Protein AF-A0A8J3I5Q9-F1 (afdb_monomer_lite)

Radius of gyration: 26.65 Å; chains: 1; bounding box: 90×39×81 Å

Sequence (331 aa):
MRFDAMKTLTIGLASPDMIRQWSHGEVQKPETINYQTQQPEEDGLFCQRIFGPTRDWSCACGKYQRIRTPGVICKHCGVALAPASVRRSRMGHIELAVPIAHPWYVRNHTIERLLGLTSRQLRALLDYQCYLVLSINEEKCGKSTLPEKASEQERTLHRLLLTLKPGDLLEAEHYHAHASRFPDHVYMKTGAEAVCNLLQSLDLDALAGQLREALQSSETQDPKVLKRLHVVEAFRASGQNPAWMILSALPVLPPELRPVLLLDGGRIASSDLNDLYCRVLHRNTRLHHFLQHHAQKPCSIMSAAYSKKPAPPFSIMRMHTNSSLLHTTTR

Foldseek 3Di:
DDPVPDPDDDDDFQFQVNLVVLWQEAQQALFAADLVVRHGDDSHLQHCLTQHDQAAQAAPVRPTDPDPDFPDADPPRRGGHHHNVSLQRRKHKHQFPDKAFAVVCLVVCLLCLQLVHDNVQLVCQQVQFKKFFADFDVVLLVVPDDDPPDDPVVVVLNVVLVVDDHGDIDGPVSVLVCCVPPPPGTQIAGHVVRSLSVLVPDDLVVLLVVLVVVCVPDPDRDVSSVVSNVSSVVCVVVVDRPSSSIHSMGMRGRAVVWDWDQDPPSDIDTRVSSVVVSVSSVVRSVVVVVVVVCVVPVDVRPCRHDPPPPDDPDPPPPPPDPDDDDDDDDD

Organism: NCBI:txid2778364

InterPro domains:
  IPR007080 RNA polymerase Rpb1, domain 1 [PF04997] (6-297)
  IPR044893 RNA polymerase Rpb1, clamp domain superfamily [G3DSA:4.10.860.120] (1-134)
  IPR045867 DNA-directed RNA polymerase, subunit beta-prime [PTHR19376] (12-298)

Structure (mmCIF, N/CA/C/O backbone):
data_AF-A0A8J3I5Q9-F1
#
_entry.id   AF-A0A8J3I5Q9-F1
#
loop_
_atom_site.group_PDB
_atom_site.id
_atom_site.type_symbol
_atom_site.label_atom_id
_atom_site.label_alt_id
_atom_site.label_comp_id
_atom_site.label_asym_id
_atom_site.label_entity_id
_atom_site.label_seq_id
_atom_site.pdbx_PDB_ins_code
_atom_site.Cartn_x
_atom_site.Cartn_y
_atom_site.Cartn_z
_atom_site.occupancy
_atom_site.B_iso_or_equiv
_atom_site.auth_seq_id
_atom_site.auth_comp_id
_atom_site.auth_asym_id
_atom_site.auth_atom_id
_atom_site.pdbx_PDB_model_num
ATOM 1 N N . MET A 1 1 ? -4.651 8.904 -29.096 1.00 48.28 1 MET A N 1
ATOM 2 C CA . MET A 1 1 ? -6.047 8.687 -28.659 1.00 48.28 1 MET A CA 1
ATOM 3 C C . MET A 1 1 ? -6.790 9.999 -28.856 1.00 48.28 1 MET A C 1
ATOM 5 O O . MET A 1 1 ? -6.300 11.009 -28.371 1.00 48.28 1 MET A O 1
ATOM 9 N N . ARG A 1 2 ? -7.879 10.015 -29.637 1.00 44.59 2 ARG A N 1
ATOM 10 C CA . ARG A 1 2 ? -8.755 11.193 -29.786 1.00 44.59 2 ARG A CA 1
ATOM 11 C C . ARG A 1 2 ? -9.599 11.318 -28.514 1.00 44.59 2 ARG A C 1
ATOM 13 O O . ARG A 1 2 ? -10.262 10.351 -28.152 1.00 44.59 2 ARG A O 1
ATOM 20 N N . PHE A 1 3 ? -9.540 12.463 -27.836 1.00 58.56 3 PHE A N 1
ATOM 21 C CA . PHE A 1 3 ? -10.258 12.712 -26.577 1.00 58.56 3 PHE A CA 1
ATOM 22 C C . PHE A 1 3 ? -11.785 12.829 -26.759 1.00 58.56 3 PHE A C 1
ATOM 24 O O . PHE A 1 3 ? -12.522 12.647 -25.797 1.00 58.56 3 PHE A O 1
ATOM 31 N N . ASP A 1 4 ? -12.259 13.009 -27.995 1.00 65.62 4 ASP A N 1
ATOM 32 C CA . ASP A 1 4 ? -13.669 13.277 -28.325 1.00 65.62 4 ASP A CA 1
ATOM 33 C C . ASP A 1 4 ? -14.636 12.090 -28.130 1.00 65.62 4 ASP A C 1
ATOM 35 O O . ASP A 1 4 ? -15.835 12.228 -28.357 1.00 65.62 4 ASP A O 1
ATOM 39 N N . ALA A 1 5 ? -14.151 10.911 -27.720 1.00 78.94 5 ALA A N 1
ATOM 40 C CA . ALA A 1 5 ? -14.971 9.699 -27.579 1.00 78.94 5 ALA A CA 1
ATOM 41 C C . ALA A 1 5 ? -15.318 9.315 -26.125 1.00 78.94 5 ALA A C 1
ATOM 43 O O . ALA A 1 5 ? -16.102 8.387 -25.913 1.00 78.94 5 ALA A O 1
ATOM 44 N N . MET A 1 6 ? -14.740 9.972 -25.113 1.00 78.75 6 MET A N 1
ATOM 45 C CA . MET A 1 6 ? -14.982 9.608 -23.710 1.00 78.75 6 MET A CA 1
ATOM 46 C C . MET A 1 6 ? -16.211 10.337 -23.154 1.00 78.75 6 MET A C 1
ATOM 48 O O . MET A 1 6 ? -16.201 11.556 -23.027 1.00 78.75 6 MET A O 1
ATOM 52 N N . LYS A 1 7 ? -17.265 9.587 -22.797 1.00 85.62 7 LYS A N 1
ATOM 53 C CA . LYS A 1 7 ? -18.519 10.145 -22.249 1.00 85.62 7 LYS A CA 1
ATOM 54 C C . LYS A 1 7 ? -18.446 10.469 -20.755 1.00 85.62 7 LYS A C 1
ATOM 56 O O . LYS A 1 7 ? -19.056 11.436 -20.317 1.00 85.62 7 LYS A O 1
ATOM 61 N N . THR A 1 8 ? -17.725 9.670 -19.972 1.00 90.38 8 THR A N 1
ATOM 62 C CA . THR A 1 8 ? -17.573 9.856 -18.522 1.00 90.38 8 THR A CA 1
ATOM 63 C C . THR A 1 8 ? -16.189 9.398 -18.068 1.00 90.38 8 THR A C 1
ATOM 65 O O . THR A 1 8 ? -15.619 8.459 -18.623 1.00 90.38 8 THR A O 1
ATOM 68 N N . LEU A 1 9 ? -15.644 10.072 -17.052 1.00 90.56 9 LEU A N 1
ATOM 69 C CA . LEU A 1 9 ? -14.416 9.688 -16.359 1.00 90.56 9 LEU A CA 1
ATOM 70 C C . LEU A 1 9 ? -14.771 9.373 -14.905 1.00 90.56 9 LEU A C 1
ATOM 72 O O . LEU A 1 9 ? -15.281 10.235 -14.193 1.00 90.56 9 LEU A O 1
ATOM 76 N N . THR A 1 10 ? -14.502 8.146 -14.469 1.00 90.69 10 THR A N 1
ATOM 77 C CA . THR A 1 10 ? -14.760 7.692 -13.098 1.00 90.69 10 THR A CA 1
ATOM 78 C C . THR A 1 10 ? -13.453 7.525 -12.339 1.00 90.69 10 THR A C 1
ATOM 80 O O . THR A 1 10 ? -12.489 6.982 -12.877 1.00 90.69 10 THR A O 1
ATOM 83 N N . ILE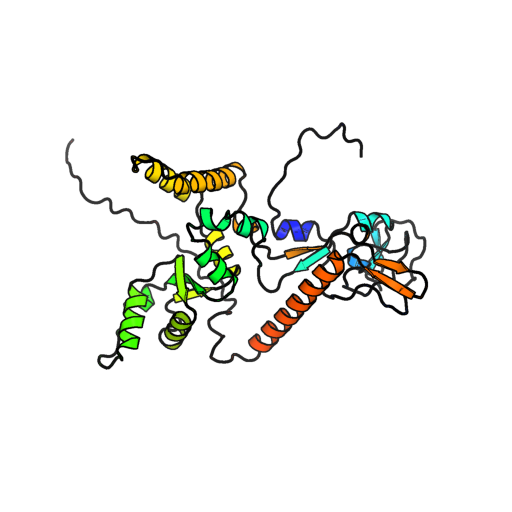 A 1 11 ? -13.432 7.947 -11.077 1.00 92.12 11 ILE A N 1
ATOM 84 C CA . ILE A 1 11 ? -12.290 7.790 -10.172 1.00 92.12 11 ILE A CA 1
ATOM 85 C C . ILE A 1 11 ? -12.741 6.924 -9.000 1.00 92.12 11 ILE A C 1
ATOM 87 O O . ILE A 1 11 ? -13.862 7.062 -8.514 1.00 92.12 11 ILE A O 1
ATOM 91 N N . GLY A 1 12 ? -11.870 6.027 -8.550 1.00 91.88 12 GLY A N 1
ATOM 92 C CA . GLY A 1 12 ? -12.167 5.116 -7.458 1.00 91.88 12 GLY A CA 1
ATOM 93 C C . GLY A 1 12 ? -10.926 4.669 -6.702 1.00 91.88 12 GLY A C 1
ATOM 94 O O . GLY A 1 12 ? -9.799 4.913 -7.135 1.00 91.88 12 GLY A O 1
ATOM 95 N N . LEU A 1 13 ? -11.151 4.013 -5.566 1.00 93.69 13 LEU A N 1
ATOM 96 C CA . LEU A 1 13 ? -10.109 3.327 -4.815 1.00 93.69 13 LEU A CA 1
ATOM 97 C C . LEU A 1 13 ? -9.563 2.141 -5.616 1.00 93.69 13 LEU A C 1
ATOM 99 O O . LEU A 1 13 ? -10.325 1.345 -6.163 1.00 93.69 13 LEU A O 1
ATOM 103 N N . ALA A 1 14 ? -8.240 2.008 -5.646 1.00 94.38 14 ALA A N 1
ATOM 104 C CA . ALA A 1 14 ? -7.581 0.852 -6.234 1.00 94.38 14 ALA A CA 1
ATOM 105 C C . ALA A 1 14 ? -7.483 -0.266 -5.191 1.00 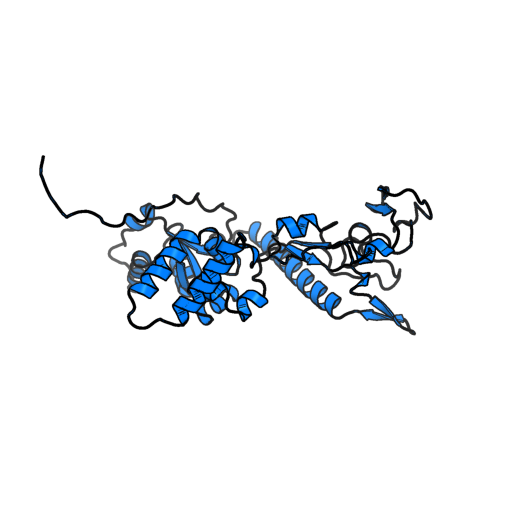94.38 14 ALA A C 1
ATOM 107 O O . ALA A 1 14 ? -6.898 -0.074 -4.124 1.00 94.38 14 ALA A O 1
ATOM 108 N N . SER A 1 15 ? -8.040 -1.437 -5.499 1.00 94.50 15 SER A N 1
ATOM 109 C CA . SER A 1 15 ? -7.837 -2.622 -4.667 1.00 94.50 15 SER A CA 1
ATOM 110 C C . SER A 1 15 ? -6.401 -3.152 -4.820 1.00 94.50 15 SER A C 1
ATOM 112 O O . SER A 1 15 ? -5.775 -2.945 -5.866 1.00 94.50 15 SER A O 1
ATOM 114 N N . PRO A 1 16 ? -5.865 -3.883 -3.824 1.00 94.31 16 PRO A N 1
ATOM 115 C CA . PRO A 1 16 ? -4.558 -4.529 -3.954 1.00 94.31 16 PRO A CA 1
ATOM 116 C C . PRO A 1 16 ? -4.464 -5.442 -5.186 1.00 94.31 16 PRO A C 1
ATOM 118 O O . PRO A 1 16 ? -3.450 -5.450 -5.879 1.00 94.31 16 PRO A O 1
ATOM 121 N N . ASP A 1 17 ? -5.544 -6.153 -5.511 1.00 94.12 17 ASP A N 1
ATOM 122 C CA . ASP A 1 17 ? -5.593 -7.050 -6.670 1.00 94.12 17 ASP A CA 1
ATOM 123 C C . ASP A 1 17 ? -5.579 -6.284 -7.995 1.00 94.12 17 ASP A C 1
ATOM 125 O O . ASP A 1 17 ? -4.913 -6.692 -8.944 1.00 94.12 17 ASP A O 1
ATOM 129 N N . MET A 1 18 ? -6.238 -5.123 -8.042 1.00 94.81 18 MET A N 1
ATOM 130 C CA . MET A 1 18 ? -6.210 -4.234 -9.201 1.00 94.81 18 MET A CA 1
ATOM 131 C C . MET A 1 18 ? -4.802 -3.673 -9.442 1.00 94.81 18 MET A C 1
ATOM 133 O O . MET A 1 18 ? -4.339 -3.627 -10.580 1.00 94.81 18 MET A O 1
ATOM 137 N N . ILE A 1 19 ? -4.075 -3.326 -8.374 1.00 96.06 19 ILE A N 1
ATOM 138 C CA . ILE A 1 19 ? -2.675 -2.882 -8.464 1.00 96.06 19 ILE A CA 1
ATOM 139 C C . ILE A 1 19 ? -1.788 -3.997 -9.037 1.00 96.06 19 ILE A C 1
ATOM 141 O O . ILE A 1 19 ? -0.953 -3.735 -9.906 1.00 96.06 19 ILE A O 1
ATOM 145 N N . ARG A 1 20 ? -1.992 -5.246 -8.599 1.00 95.12 20 ARG A N 1
ATOM 146 C CA . ARG A 1 20 ? -1.276 -6.411 -9.144 1.00 95.12 20 ARG A CA 1
ATOM 147 C C . ARG A 1 20 ? -1.624 -6.658 -10.611 1.00 95.12 20 ARG A C 1
ATOM 149 O O . ARG A 1 20 ? -0.728 -6.963 -11.388 1.00 95.12 20 ARG A O 1
ATOM 156 N N . GLN A 1 21 ? -2.880 -6.453 -11.010 1.00 96.19 21 GLN A N 1
ATOM 157 C CA . GLN A 1 21 ? -3.325 -6.599 -12.400 1.00 96.19 21 GLN A CA 1
ATOM 158 C C . GLN A 1 21 ? -2.687 -5.570 -13.347 1.00 96.19 21 GLN A C 1
ATOM 160 O O . GLN A 1 21 ? -2.384 -5.892 -14.494 1.00 96.19 21 GLN A O 1
ATOM 165 N N . TRP A 1 22 ? -2.470 -4.334 -12.892 1.00 94.62 22 TRP A N 1
ATOM 166 C CA . TRP A 1 22 ? -1.765 -3.313 -13.682 1.00 94.62 22 TRP A CA 1
ATOM 167 C C . TRP A 1 22 ? -0.265 -3.580 -13.796 1.00 94.62 22 TRP A C 1
ATOM 169 O O . TRP A 1 22 ? 0.410 -3.083 -14.708 1.00 94.62 22 TRP A O 1
ATOM 179 N N . SER A 1 23 ? 0.271 -4.330 -12.840 1.00 95.56 23 SER A N 1
ATOM 180 C CA . SER A 1 23 ? 1.693 -4.555 -12.744 1.00 95.56 23 SER A CA 1
ATOM 181 C C . SER A 1 23 ? 2.192 -5.592 -13.741 1.00 95.56 23 SER A C 1
ATOM 183 O O . SER A 1 23 ? 1.591 -6.637 -13.955 1.00 95.56 23 SER A O 1
ATOM 185 N N . HIS A 1 24 ? 3.359 -5.311 -14.313 1.00 94.38 24 HIS A N 1
ATOM 186 C CA . HIS A 1 24 ? 4.081 -6.240 -15.182 1.00 94.38 24 HIS A CA 1
ATOM 187 C C . HIS A 1 24 ? 5.167 -7.030 -14.431 1.00 94.38 24 HIS A C 1
ATOM 189 O O . HIS A 1 24 ? 5.895 -7.815 -15.038 1.00 94.38 24 HIS A O 1
ATOM 195 N N . GLY A 1 25 ? 5.301 -6.815 -13.119 1.00 95.31 25 GLY A N 1
ATOM 196 C CA . GLY A 1 25 ? 6.272 -7.496 -12.272 1.00 95.31 25 GLY A CA 1
ATOM 197 C C . GLY A 1 25 ? 6.538 -6.763 -10.958 1.00 95.31 25 GLY A C 1
ATOM 198 O O . GLY A 1 25 ? 6.305 -5.557 -10.830 1.00 95.31 25 GLY A O 1
ATOM 199 N N . GLU A 1 26 ? 7.023 -7.521 -9.982 1.00 95.88 26 GLU A N 1
ATOM 200 C CA . GLU A 1 26 ? 7.416 -7.016 -8.670 1.00 95.88 26 GLU A CA 1
ATOM 201 C C . GLU A 1 26 ? 8.832 -6.426 -8.718 1.00 95.88 26 GLU A C 1
ATOM 203 O O . GLU A 1 26 ? 9.751 -7.044 -9.259 1.00 95.88 26 GLU A O 1
ATOM 208 N N . VAL A 1 27 ? 9.009 -5.240 -8.135 1.00 96.81 27 VAL A N 1
ATOM 209 C CA . VAL A 1 27 ? 10.324 -4.635 -7.904 1.00 96.81 27 VAL A CA 1
ATOM 210 C C . VAL A 1 27 ? 10.802 -5.045 -6.517 1.00 96.81 27 VAL A C 1
ATOM 212 O O . VAL A 1 27 ? 10.218 -4.631 -5.518 1.00 96.81 27 VAL A O 1
ATOM 215 N N . GLN A 1 28 ? 11.866 -5.841 -6.460 1.00 94.25 28 GLN A N 1
ATOM 216 C CA . GLN A 1 28 ? 12.410 -6.356 -5.199 1.00 94.25 28 GLN A CA 1
ATOM 217 C C . GLN A 1 28 ? 13.657 -5.593 -4.760 1.00 94.25 28 GLN A C 1
ATOM 219 O O . GLN A 1 28 ? 13.883 -5.392 -3.564 1.00 94.25 28 GLN A O 1
ATOM 224 N N . LYS A 1 29 ? 14.471 -5.155 -5.724 1.00 94.94 29 LYS A N 1
ATOM 225 C CA . LYS A 1 29 ? 15.753 -4.528 -5.441 1.00 94.94 29 LYS A CA 1
ATOM 226 C C . LYS A 1 29 ? 15.674 -2.999 -5.492 1.00 94.94 29 LYS A C 1
ATOM 228 O O . LYS A 1 29 ? 15.008 -2.446 -6.369 1.00 94.94 29 LYS A O 1
ATOM 233 N N . PRO A 1 30 ? 16.366 -2.297 -4.580 1.00 94.31 30 PRO A N 1
ATOM 234 C CA . PRO A 1 30 ? 16.412 -0.837 -4.545 1.00 94.31 30 PRO A CA 1
ATOM 235 C C . PRO A 1 30 ? 17.344 -0.244 -5.611 1.00 94.31 30 PRO A C 1
ATOM 237 O O . PRO A 1 30 ? 17.287 0.959 -5.858 1.00 94.31 30 PRO A O 1
ATOM 240 N N . GLU A 1 31 ? 18.215 -1.045 -6.232 1.00 91.81 31 GLU A N 1
ATOM 241 C CA . GLU A 1 31 ? 19.188 -0.531 -7.193 1.00 91.81 31 GLU A CA 1
ATOM 242 C C . GLU A 1 31 ? 18.518 0.027 -8.463 1.00 91.81 31 GLU A C 1
ATOM 244 O O . GLU A 1 31 ? 17.451 -0.420 -8.903 1.00 91.81 31 GLU A O 1
ATOM 249 N N . THR A 1 32 ? 19.150 1.040 -9.062 1.00 91.12 32 THR A N 1
ATOM 250 C CA . THR A 1 32 ? 18.634 1.742 -10.243 1.00 91.12 32 THR A CA 1
ATOM 251 C C . THR A 1 32 ? 19.352 1.309 -11.522 1.00 91.12 32 THR A C 1
ATOM 253 O O . THR A 1 32 ? 18.821 0.514 -12.299 1.00 91.12 32 THR A O 1
ATOM 256 N N . ILE A 1 33 ? 20.549 1.843 -11.750 1.00 91.06 33 ILE A N 1
ATOM 257 C CA . ILE A 1 33 ? 21.424 1.547 -12.882 1.00 91.06 33 ILE A CA 1
ATOM 258 C C . ILE A 1 33 ? 22.835 1.290 -12.368 1.00 91.06 33 ILE A C 1
ATOM 260 O O . ILE A 1 33 ? 23.280 1.910 -11.401 1.00 91.06 33 ILE A O 1
ATOM 264 N N . ASN A 1 34 ? 23.550 0.399 -13.039 1.00 89.12 34 ASN A N 1
ATOM 265 C CA . ASN A 1 34 ? 24.954 0.171 -12.758 1.00 89.12 34 ASN A CA 1
ATOM 266 C C . ASN A 1 34 ? 25.789 1.365 -13.245 1.00 89.12 34 ASN A C 1
ATOM 268 O O . ASN A 1 34 ? 25.641 1.808 -14.387 1.00 89.12 34 ASN A O 1
ATOM 272 N N . TYR A 1 35 ? 26.693 1.867 -12.407 1.00 84.06 35 TYR A N 1
ATOM 273 C CA . TYR A 1 35 ? 27.518 3.032 -12.738 1.00 84.06 35 TYR A CA 1
ATOM 274 C C . TYR A 1 35 ? 28.563 2.749 -13.831 1.00 84.06 35 TYR A C 1
ATOM 276 O O . TYR A 1 35 ? 28.941 3.668 -14.553 1.00 84.06 35 TYR A O 1
ATOM 284 N N . GLN A 1 36 ? 29.021 1.499 -13.981 1.00 86.88 36 GLN A N 1
ATOM 285 C CA . GLN A 1 36 ? 30.031 1.125 -14.978 1.00 86.88 36 GLN A CA 1
ATOM 286 C C . GLN A 1 36 ? 29.396 0.805 -16.328 1.00 86.88 36 GLN A C 1
ATOM 288 O O . GLN A 1 36 ? 29.778 1.364 -17.353 1.00 86.88 36 GLN A O 1
ATOM 293 N N . THR A 1 37 ? 28.422 -0.107 -16.335 1.00 87.12 37 THR A N 1
ATOM 294 C CA . THR A 1 37 ? 27.821 -0.604 -17.582 1.00 87.12 37 THR A CA 1
ATOM 295 C C . THR A 1 37 ? 26.718 0.309 -18.105 1.00 87.12 37 THR A C 1
ATOM 297 O O . THR A 1 37 ? 26.292 0.146 -19.248 1.00 87.12 37 THR A O 1
ATOM 300 N N . GLN A 1 38 ? 26.232 1.248 -17.281 1.00 87.00 38 GLN A N 1
ATOM 301 C CA . GLN A 1 38 ? 25.062 2.092 -17.555 1.00 87.00 38 GLN A CA 1
ATOM 302 C C . GLN A 1 38 ? 23.795 1.274 -17.859 1.00 87.00 38 GLN A C 1
ATOM 304 O O . GLN A 1 38 ? 22.808 1.795 -18.385 1.00 87.00 38 GLN A O 1
ATOM 309 N N . GLN A 1 39 ? 23.811 -0.024 -17.544 1.00 89.00 39 GLN A N 1
ATOM 310 C CA . GLN A 1 39 ? 22.675 -0.906 -17.732 1.00 89.00 39 GLN A CA 1
ATOM 311 C C . GLN A 1 39 ? 21.811 -0.915 -16.467 1.00 89.00 39 GLN A C 1
ATOM 313 O O . GLN A 1 39 ? 22.340 -0.870 -15.354 1.00 89.00 39 GLN A O 1
ATOM 318 N N . PRO A 1 40 ? 20.476 -0.966 -16.615 1.00 93.44 40 PRO A N 1
ATOM 319 C CA . PRO A 1 40 ? 19.581 -1.203 -15.494 1.00 93.44 40 PRO A CA 1
ATOM 320 C C . PRO A 1 40 ? 19.865 -2.542 -14.822 1.00 93.44 40 PRO A C 1
ATOM 322 O O . PRO A 1 40 ? 20.030 -3.548 -15.512 1.00 93.44 40 PRO A O 1
ATOM 325 N N . GLU A 1 41 ? 19.840 -2.543 -13.495 1.00 92.44 41 GLU A N 1
ATOM 326 C CA . GLU A 1 41 ? 19.962 -3.764 -12.701 1.00 92.44 41 GLU A CA 1
ATOM 327 C C . GLU A 1 41 ? 18.708 -4.649 -12.829 1.00 92.44 41 GLU A C 1
ATOM 329 O O . GLU A 1 41 ? 17.585 -4.182 -13.079 1.00 92.44 41 GLU A O 1
ATOM 334 N N . GLU A 1 42 ? 18.898 -5.958 -12.666 1.00 90.62 42 GLU A N 1
ATOM 335 C CA . GLU A 1 42 ? 17.807 -6.935 -12.676 1.00 90.62 42 GLU A CA 1
ATOM 336 C C . GLU A 1 42 ? 16.962 -6.819 -11.403 1.00 90.62 42 GLU A C 1
ATOM 338 O O . GLU A 1 42 ? 17.500 -6.707 -10.302 1.00 90.62 42 GLU A O 1
ATOM 343 N N . ASP A 1 43 ? 15.636 -6.846 -11.560 1.00 92.75 43 ASP A N 1
ATOM 344 C CA . ASP A 1 43 ? 14.627 -6.668 -10.499 1.00 92.75 43 ASP A CA 1
ATOM 345 C C . ASP A 1 43 ? 14.705 -5.346 -9.718 1.00 92.75 43 ASP A C 1
ATOM 347 O O . ASP A 1 43 ? 14.015 -5.167 -8.711 1.00 92.75 43 ASP A O 1
ATOM 351 N N . GLY A 1 44 ? 15.508 -4.407 -10.222 1.00 94.56 44 GLY A N 1
ATOM 352 C CA . GLY A 1 44 ? 15.619 -3.044 -9.725 1.00 94.56 44 GLY A CA 1
ATOM 353 C C . GLY A 1 44 ? 14.540 -2.102 -10.259 1.00 94.56 44 GLY A C 1
ATOM 354 O O . GLY A 1 44 ? 13.684 -2.453 -11.081 1.00 94.56 44 GLY A O 1
ATOM 355 N N . LEU A 1 45 ? 14.629 -0.835 -9.854 1.00 94.69 45 LEU A N 1
ATOM 356 C CA . LEU A 1 45 ? 13.657 0.203 -10.211 1.00 94.69 45 LEU A CA 1
ATOM 357 C C . LEU A 1 45 ? 13.580 0.498 -11.712 1.00 94.69 45 LEU A C 1
ATOM 359 O O . LEU A 1 45 ? 12.594 1.071 -12.166 1.00 94.69 45 LEU A O 1
ATOM 363 N N . PHE A 1 46 ? 14.592 0.136 -12.498 1.00 95.31 46 PHE A N 1
ATOM 364 C CA . PHE A 1 46 ? 14.618 0.363 -13.948 1.00 95.31 46 PHE A CA 1
ATOM 365 C C . PHE A 1 46 ? 14.641 -0.936 -14.761 1.00 95.31 46 PHE A C 1
ATOM 367 O O . PHE A 1 46 ? 14.886 -0.888 -15.974 1.00 95.31 46 PHE A O 1
ATOM 374 N N . CYS A 1 47 ? 14.345 -2.070 -14.113 1.00 94.94 47 CYS A N 1
ATOM 375 C CA . CYS A 1 47 ? 14.440 -3.405 -14.689 1.00 94.94 47 CYS A CA 1
ATOM 376 C C . CYS A 1 47 ? 13.725 -3.513 -16.044 1.00 94.94 47 CYS A C 1
ATOM 378 O O . CYS A 1 47 ? 12.538 -3.201 -16.189 1.00 94.94 47 CYS A O 1
ATOM 380 N N . GLN A 1 48 ? 14.450 -4.004 -17.050 1.00 94.31 48 GLN A N 1
ATOM 381 C CA . GLN A 1 48 ? 13.921 -4.148 -18.407 1.00 94.31 48 GLN A CA 1
ATOM 382 C C . GLN A 1 48 ? 12.859 -5.250 -18.517 1.00 94.31 48 GLN A C 1
ATOM 384 O O . GLN A 1 48 ? 11.980 -5.175 -19.374 1.00 94.31 48 GLN A O 1
ATOM 389 N N . ARG A 1 49 ? 12.915 -6.261 -17.640 1.00 94.25 49 ARG A N 1
ATOM 390 C CA . ARG A 1 49 ? 11.949 -7.368 -17.589 1.00 94.25 49 ARG A CA 1
ATOM 391 C C . ARG A 1 49 ? 10.544 -6.868 -17.246 1.00 94.25 49 ARG A C 1
ATOM 393 O O . ARG A 1 49 ? 9.584 -7.267 -17.894 1.00 94.25 49 ARG A O 1
ATOM 400 N N . ILE A 1 50 ? 10.455 -5.950 -16.282 1.00 94.88 50 ILE A N 1
ATOM 401 C CA . ILE A 1 50 ? 9.199 -5.400 -15.755 1.00 94.88 50 ILE A CA 1
ATOM 402 C C . ILE A 1 50 ? 8.693 -4.270 -16.659 1.00 94.88 50 ILE A C 1
ATOM 404 O O . ILE A 1 50 ? 7.607 -4.338 -17.233 1.00 94.88 50 ILE A O 1
ATOM 408 N N . PHE A 1 51 ? 9.505 -3.226 -16.834 1.00 95.56 51 PHE A N 1
ATOM 409 C CA . PHE A 1 51 ? 9.066 -1.991 -17.490 1.00 95.56 51 PHE A CA 1
ATOM 410 C C . PHE A 1 51 ? 9.201 -2.025 -19.017 1.00 95.56 51 PHE A C 1
ATOM 412 O O . PHE A 1 51 ? 8.589 -1.212 -19.707 1.00 95.56 51 PHE A O 1
ATOM 419 N N . GLY A 1 52 ? 9.961 -2.975 -19.563 1.00 93.62 52 GLY A N 1
ATOM 420 C CA . GLY A 1 52 ? 10.263 -3.074 -20.989 1.00 93.62 52 GLY A CA 1
ATOM 421 C C . GLY A 1 52 ? 11.676 -2.595 -21.355 1.00 93.62 52 GLY A C 1
ATOM 422 O O . GLY A 1 52 ? 12.417 -2.083 -20.509 1.00 93.62 52 GLY A O 1
ATOM 423 N N . PRO A 1 53 ? 12.076 -2.775 -22.621 1.00 94.12 53 PRO A N 1
ATOM 424 C CA . PRO A 1 53 ? 13.457 -2.596 -23.061 1.00 94.12 53 PRO A CA 1
ATOM 425 C C . PRO A 1 53 ? 13.872 -1.124 -23.162 1.00 94.12 53 PRO A C 1
ATOM 427 O O . PRO A 1 53 ? 13.064 -0.273 -23.524 1.00 94.12 53 PRO A O 1
ATOM 430 N N . THR A 1 54 ? 15.142 -0.822 -22.868 1.00 92.44 54 THR A N 1
ATOM 431 C CA . THR A 1 54 ? 15.691 0.550 -22.946 1.00 92.44 54 THR A CA 1
ATOM 432 C C . THR A 1 54 ? 15.862 1.032 -24.386 1.00 92.44 54 THR A C 1
ATOM 434 O O . THR A 1 54 ? 15.666 2.209 -24.665 1.00 92.44 54 THR A O 1
ATOM 437 N N . ARG A 1 55 ? 16.230 0.135 -25.312 1.00 91.06 55 ARG A N 1
ATOM 438 C CA . ARG A 1 55 ? 16.305 0.439 -26.749 1.00 91.06 55 ARG A CA 1
ATOM 439 C C . ARG A 1 55 ? 15.235 -0.353 -27.487 1.00 91.06 55 ARG A C 1
ATOM 441 O O . ARG A 1 55 ? 14.972 -1.508 -27.140 1.00 91.06 55 ARG A O 1
ATOM 448 N N . ASP A 1 56 ? 14.669 0.248 -28.526 1.00 92.38 56 ASP A N 1
ATOM 449 C CA . ASP A 1 56 ? 13.602 -0.356 -29.319 1.00 92.38 56 ASP A CA 1
ATOM 450 C C . ASP A 1 56 ? 13.974 -1.754 -29.821 1.00 92.38 56 ASP A C 1
ATOM 452 O O . ASP A 1 56 ? 15.031 -1.952 -30.428 1.00 92.38 56 ASP A O 1
ATOM 456 N N . TRP A 1 57 ? 13.080 -2.722 -29.594 1.00 90.19 57 TRP A N 1
ATOM 457 C CA . TRP A 1 57 ? 13.203 -4.080 -30.135 1.00 90.19 57 TRP A CA 1
ATOM 458 C C . TRP A 1 57 ? 14.529 -4.776 -29.782 1.00 90.19 57 TRP A C 1
ATOM 460 O O . TRP A 1 57 ? 15.082 -5.540 -30.579 1.00 90.19 57 TRP A O 1
ATOM 470 N N . SER A 1 58 ? 15.057 -4.507 -28.586 1.00 90.62 58 SER A N 1
ATOM 471 C CA . SER A 1 58 ? 16.293 -5.110 -28.079 1.00 90.62 58 SER A CA 1
ATOM 472 C C . SER A 1 58 ? 16.095 -5.687 -26.678 1.00 90.62 58 SER A C 1
ATOM 474 O O . SER A 1 58 ? 15.353 -5.128 -25.879 1.00 90.62 58 SER A O 1
ATOM 476 N N . CYS A 1 59 ? 16.741 -6.811 -26.368 1.00 90.69 59 CYS A N 1
ATOM 477 C CA . CYS A 1 59 ? 16.793 -7.345 -24.998 1.00 90.69 59 CYS A CA 1
ATOM 478 C C . CYS A 1 59 ? 18.102 -6.935 -24.304 1.00 90.69 59 CYS A C 1
ATOM 480 O O . CYS A 1 59 ? 19.118 -6.731 -24.970 1.00 90.69 59 CYS A O 1
ATOM 482 N N . ALA A 1 60 ? 18.089 -6.914 -22.965 1.00 88.69 60 ALA A N 1
ATOM 483 C CA . ALA A 1 60 ? 19.242 -6.626 -22.107 1.00 88.69 60 ALA A CA 1
ATOM 484 C C . ALA A 1 60 ? 20.515 -7.418 -22.469 1.00 88.69 60 ALA A C 1
ATOM 486 O O . ALA A 1 60 ? 21.586 -6.831 -22.565 1.00 88.69 60 ALA A O 1
ATOM 487 N N . CYS A 1 61 ? 20.406 -8.728 -22.736 1.00 89.06 61 CYS A N 1
ATOM 488 C CA . CYS A 1 61 ? 21.567 -9.575 -23.053 1.00 89.06 61 CYS A CA 1
ATOM 489 C C . CYS A 1 61 ? 22.129 -9.383 -24.473 1.00 89.06 61 CYS A C 1
ATOM 491 O O . CYS A 1 61 ? 23.124 -10.003 -24.828 1.00 89.06 61 CYS A O 1
ATOM 493 N N . GLY A 1 62 ? 21.468 -8.599 -25.331 1.00 86.94 62 GLY A N 1
ATOM 494 C CA . GLY A 1 62 ? 21.913 -8.376 -26.707 1.00 86.94 62 GLY A CA 1
ATOM 495 C C . GLY A 1 62 ? 21.697 -9.546 -27.679 1.00 86.94 62 GLY A C 1
ATOM 496 O O . GLY A 1 62 ? 22.005 -9.376 -28.855 1.00 86.94 62 GLY A O 1
ATOM 497 N N . LYS A 1 63 ? 21.130 -10.690 -27.252 1.00 89.06 63 LYS A N 1
ATOM 498 C CA . LYS A 1 63 ? 20.831 -11.847 -28.131 1.00 89.06 63 LYS A CA 1
ATOM 499 C C . LYS A 1 63 ? 19.857 -11.512 -29.259 1.00 89.06 63 LYS A C 1
ATOM 501 O O . LYS A 1 63 ? 20.022 -11.963 -30.385 1.00 89.06 63 LYS A O 1
ATOM 506 N N . TYR A 1 64 ? 18.812 -10.758 -28.934 1.00 89.06 64 TYR A N 1
ATOM 507 C CA . TYR A 1 64 ? 17.824 -10.304 -29.904 1.00 89.06 64 TYR A CA 1
ATOM 508 C C . TYR A 1 64 ? 17.983 -8.802 -30.086 1.00 89.06 64 TYR A C 1
ATOM 510 O O . TYR A 1 64 ? 17.846 -8.041 -29.124 1.00 89.06 64 TYR A O 1
ATOM 518 N N . GLN A 1 65 ? 18.279 -8.391 -31.317 1.00 86.69 65 GLN A N 1
ATOM 519 C CA . GLN A 1 65 ? 18.434 -6.994 -31.700 1.00 86.69 65 GLN A CA 1
ATOM 520 C C . GLN A 1 65 ? 17.615 -6.732 -32.959 1.00 86.69 65 GLN A C 1
ATOM 522 O O . GLN A 1 65 ? 17.717 -7.476 -33.931 1.00 86.69 65 GLN A O 1
ATOM 527 N N . ARG A 1 66 ? 16.816 -5.659 -32.945 1.00 81.75 66 ARG A N 1
ATOM 528 C CA . ARG A 1 66 ? 16.065 -5.143 -34.104 1.00 81.75 66 ARG A CA 1
ATOM 529 C C . ARG A 1 66 ? 15.027 -6.111 -34.701 1.00 81.75 66 ARG A C 1
ATOM 531 O O . ARG A 1 66 ? 14.556 -5.879 -35.811 1.00 81.75 66 ARG A O 1
ATOM 538 N N . ILE A 1 67 ? 14.617 -7.150 -33.970 1.00 80.69 67 ILE A N 1
ATOM 539 C CA . ILE A 1 67 ? 13.517 -8.037 -34.379 1.00 80.69 67 ILE A CA 1
ATOM 540 C C . ILE A 1 67 ? 12.197 -7.361 -34.015 1.00 80.69 67 ILE A C 1
ATOM 542 O O . ILE A 1 67 ? 11.904 -7.181 -32.837 1.00 80.69 67 ILE A O 1
ATOM 546 N N . ARG A 1 68 ? 11.396 -7.001 -35.023 1.00 84.12 68 ARG A N 1
ATOM 547 C CA . ARG A 1 68 ? 10.150 -6.228 -34.857 1.00 84.12 68 ARG A CA 1
ATOM 548 C C . ARG A 1 68 ? 8.911 -7.074 -34.558 1.00 84.12 68 ARG A C 1
ATOM 550 O O . ARG A 1 68 ? 7.793 -6.590 -34.695 1.00 84.12 68 ARG A O 1
ATOM 557 N N . THR A 1 69 ? 9.095 -8.335 -34.181 1.00 82.75 69 THR A N 1
ATOM 558 C CA . THR A 1 69 ? 7.985 -9.235 -33.859 1.00 82.75 69 THR A CA 1
ATOM 559 C C . THR A 1 69 ? 7.527 -8.981 -32.419 1.00 82.75 69 THR A C 1
ATOM 561 O O . THR A 1 69 ? 8.283 -9.287 -31.490 1.00 82.75 69 THR A O 1
ATOM 564 N N . PRO A 1 70 ? 6.325 -8.414 -32.194 1.00 80.19 70 PRO A N 1
ATOM 565 C CA . PRO A 1 70 ? 5.808 -8.180 -30.848 1.00 80.19 70 PRO A CA 1
ATOM 566 C C . PRO A 1 70 ? 5.548 -9.504 -30.125 1.00 80.19 70 PRO A C 1
ATOM 568 O O . PRO A 1 70 ? 5.164 -10.495 -30.739 1.00 80.19 70 PRO A O 1
ATOM 571 N N . GLY A 1 71 ? 5.740 -9.517 -28.805 1.00 81.00 71 GLY A N 1
ATOM 572 C CA . GLY A 1 71 ? 5.370 -10.655 -27.951 1.00 81.00 71 GLY A CA 1
ATOM 573 C C . GLY A 1 71 ? 6.436 -11.745 -27.802 1.00 81.00 71 GLY A C 1
ATOM 574 O O . GLY A 1 71 ? 6.243 -12.678 -27.028 1.00 81.00 71 GLY A O 1
ATOM 575 N N . VAL A 1 72 ? 7.587 -11.622 -28.467 1.00 88.94 72 VAL A N 1
ATOM 576 C CA . VAL A 1 72 ? 8.716 -12.536 -28.247 1.00 88.94 72 VAL A CA 1
ATOM 577 C C . VAL A 1 72 ? 9.419 -12.174 -26.936 1.00 88.94 72 VAL A C 1
ATOM 579 O O . VAL A 1 72 ? 9.978 -11.085 -26.794 1.00 88.94 72 VAL A O 1
ATOM 582 N N . ILE A 1 73 ? 9.406 -13.099 -25.975 1.00 92.31 73 ILE A N 1
ATOM 583 C CA . ILE A 1 73 ? 10.117 -12.971 -24.697 1.00 92.31 73 ILE A CA 1
ATOM 584 C C . ILE A 1 73 ? 11.464 -13.685 -24.806 1.00 92.31 73 ILE A C 1
ATOM 586 O O . ILE A 1 73 ? 11.553 -14.833 -25.248 1.00 92.31 73 ILE A O 1
ATOM 590 N N . CYS A 1 74 ? 12.542 -13.013 -24.409 1.00 91.69 74 CYS A N 1
ATOM 591 C CA . CYS A 1 74 ? 13.859 -13.632 -24.431 1.00 91.69 74 CYS A CA 1
ATOM 592 C C . CYS A 1 74 ? 14.008 -14.692 -23.329 1.00 91.69 74 CYS A C 1
ATOM 594 O O . CYS A 1 74 ? 13.840 -14.387 -22.154 1.00 91.69 74 CYS A O 1
ATOM 596 N N . LYS A 1 75 ? 14.434 -15.910 -23.692 1.00 90.62 75 LYS A N 1
ATOM 597 C CA . LYS A 1 75 ? 14.656 -17.017 -22.740 1.00 90.62 75 LYS A CA 1
ATOM 598 C C . LYS A 1 75 ? 15.759 -16.761 -21.701 1.00 90.62 75 LYS A C 1
ATOM 600 O O . LYS A 1 75 ? 15.741 -17.399 -20.662 1.00 90.62 75 LYS A O 1
ATOM 605 N N . HIS A 1 76 ? 16.721 -15.879 -21.990 1.00 89.94 76 HIS A N 1
ATOM 606 C CA . HIS A 1 76 ? 17.869 -15.632 -21.105 1.00 89.94 76 HIS A CA 1
ATOM 607 C C . HIS A 1 76 ? 17.660 -14.426 -20.182 1.00 89.94 76 HIS A C 1
ATOM 609 O O . HIS A 1 76 ? 17.984 -14.500 -19.009 1.00 89.94 76 HIS A O 1
ATOM 615 N N . CYS A 1 77 ? 17.145 -13.309 -20.710 1.00 88.62 77 CYS A N 1
ATOM 616 C CA . CYS A 1 77 ? 16.962 -12.069 -19.939 1.00 88.62 77 CYS A CA 1
ATOM 617 C C . CYS A 1 77 ? 15.515 -11.873 -19.443 1.00 88.62 77 CYS A C 1
ATOM 619 O O . CYS A 1 77 ? 15.240 -10.951 -18.685 1.00 88.62 77 CYS A O 1
ATOM 621 N N . GLY A 1 78 ? 14.549 -12.649 -19.949 1.00 90.44 78 GLY A N 1
ATOM 622 C CA . GLY A 1 78 ? 13.122 -12.472 -19.651 1.00 90.44 78 GLY A CA 1
ATOM 623 C C . GLY A 1 78 ? 12.492 -11.185 -20.207 1.00 90.44 78 GLY A C 1
ATOM 624 O O . GLY A 1 78 ? 11.302 -10.961 -20.013 1.00 90.44 78 GLY A O 1
ATOM 625 N N . VAL A 1 79 ? 13.250 -10.330 -20.904 1.00 92.69 79 VAL A N 1
ATOM 626 C CA . VAL A 1 79 ? 12.743 -9.073 -21.479 1.00 92.69 79 VAL A CA 1
ATOM 627 C C . VAL A 1 79 ? 11.869 -9.368 -22.696 1.00 92.69 79 VAL A C 1
ATOM 629 O O . VAL A 1 79 ? 12.284 -10.071 -23.624 1.00 92.69 79 VAL A O 1
ATOM 632 N N . ALA A 1 80 ? 10.664 -8.799 -22.697 1.00 91.62 80 ALA A N 1
ATOM 633 C CA . ALA A 1 80 ? 9.766 -8.811 -23.844 1.00 91.62 80 ALA A CA 1
ATOM 634 C C . ALA A 1 80 ? 10.232 -7.801 -24.903 1.00 91.62 80 ALA A C 1
ATOM 636 O O . ALA A 1 80 ? 10.421 -6.621 -24.595 1.00 91.62 80 ALA A O 1
ATOM 637 N N . LEU A 1 81 ? 10.376 -8.249 -26.153 1.00 91.94 81 LEU A N 1
ATOM 638 C CA . LEU A 1 81 ? 10.686 -7.369 -27.277 1.00 91.94 81 LEU A CA 1
ATOM 639 C C . LEU A 1 81 ? 9.486 -6.460 -27.569 1.00 91.94 81 LEU A C 1
ATOM 641 O O . LEU A 1 81 ? 8.395 -6.918 -27.911 1.00 91.94 81 LEU A O 1
ATOM 645 N N . ALA A 1 82 ? 9.703 -5.164 -27.385 1.00 92.31 82 ALA A N 1
ATOM 646 C CA . ALA A 1 82 ? 8.716 -4.106 -27.526 1.00 92.31 82 ALA A CA 1
ATOM 647 C C . ALA A 1 82 ? 9.429 -2.790 -27.897 1.00 92.31 82 ALA A C 1
ATOM 649 O O . ALA A 1 82 ? 10.654 -2.700 -27.751 1.00 92.31 82 ALA A O 1
ATOM 650 N N . PRO A 1 83 ? 8.707 -1.761 -28.370 1.00 92.62 83 PRO A N 1
ATOM 651 C CA . PRO A 1 83 ? 9.273 -0.420 -28.447 1.00 92.62 83 PRO A CA 1
ATOM 652 C C . PRO A 1 83 ? 9.544 0.131 -27.039 1.00 92.62 83 PRO A C 1
ATOM 654 O O . PRO A 1 83 ? 8.820 -0.175 -26.087 1.00 92.62 83 PRO A O 1
ATOM 657 N N . ALA A 1 84 ? 10.560 0.980 -26.906 1.00 92.19 84 ALA A N 1
ATOM 658 C CA . ALA A 1 84 ? 10.939 1.622 -25.650 1.00 92.19 84 ALA A CA 1
ATOM 659 C C . ALA A 1 84 ? 9.823 2.533 -25.107 1.00 92.19 84 ALA A C 1
ATOM 661 O O . ALA A 1 84 ? 9.727 2.736 -23.900 1.00 92.19 84 ALA A O 1
ATOM 662 N N . SER A 1 85 ? 8.901 2.991 -25.966 1.00 93.06 85 SER A N 1
ATOM 663 C CA . SER A 1 85 ? 7.710 3.765 -25.577 1.00 93.06 85 SER A CA 1
ATOM 664 C C . SER A 1 85 ? 6.835 3.070 -24.527 1.00 93.06 85 SER A C 1
ATOM 666 O O . SER A 1 85 ? 6.150 3.730 -23.745 1.00 93.06 85 SER A O 1
ATOM 668 N N . VAL A 1 86 ? 6.897 1.739 -24.453 1.00 93.69 86 VAL A N 1
ATOM 669 C CA . VAL A 1 86 ? 6.187 0.933 -23.455 1.00 93.69 86 VAL A CA 1
ATOM 670 C C . VAL A 1 86 ? 6.668 1.226 -22.024 1.00 93.69 86 VAL A C 1
ATOM 672 O O . VAL A 1 86 ? 5.891 1.098 -21.077 1.00 93.69 86 VAL A O 1
ATOM 675 N N . ARG A 1 87 ? 7.896 1.739 -21.849 1.00 94.19 87 ARG A N 1
ATOM 676 C CA . ARG A 1 87 ? 8.439 2.189 -20.553 1.00 94.19 87 ARG A CA 1
ATOM 677 C C . ARG A 1 87 ? 7.743 3.430 -19.986 1.00 94.19 87 ARG A C 1
ATOM 679 O O . ARG A 1 87 ? 7.986 3.786 -18.834 1.00 94.19 87 ARG A O 1
ATOM 686 N N . ARG A 1 88 ? 6.870 4.081 -20.763 1.00 95.19 88 ARG A N 1
ATOM 687 C CA . ARG A 1 88 ? 6.002 5.173 -20.301 1.00 95.19 88 ARG A CA 1
ATOM 688 C C . ARG A 1 88 ? 4.644 4.684 -19.790 1.00 95.19 88 ARG A C 1
ATOM 690 O O . ARG A 1 88 ? 4.003 5.409 -19.039 1.00 95.19 88 ARG A O 1
ATOM 697 N N . SER A 1 89 ? 4.204 3.486 -20.182 1.00 93.62 89 SER A N 1
ATOM 698 C CA . SER A 1 89 ? 2.875 2.955 -19.843 1.00 93.62 89 SER A CA 1
ATOM 699 C C . SER A 1 89 ? 2.899 1.796 -18.846 1.00 93.62 89 SER A C 1
ATOM 701 O O . SER A 1 89 ? 1.956 1.657 -18.072 1.00 93.62 89 SER A O 1
ATOM 703 N N . ARG A 1 90 ? 3.952 0.968 -18.827 1.00 95.12 90 ARG A N 1
ATOM 704 C CA . ARG A 1 90 ? 4.034 -0.180 -17.910 1.00 95.12 90 ARG A CA 1
ATOM 705 C C . ARG A 1 90 ? 4.324 0.247 -16.480 1.00 95.12 90 ARG A C 1
ATOM 707 O O . ARG A 1 90 ? 5.318 0.921 -16.218 1.00 95.12 90 ARG A O 1
ATOM 714 N N . MET A 1 91 ? 3.491 -0.221 -15.558 1.00 96.31 91 MET A N 1
ATOM 715 C CA . MET A 1 91 ? 3.671 -0.041 -14.121 1.00 96.31 91 MET A CA 1
ATOM 716 C C . MET A 1 91 ? 4.313 -1.282 -13.491 1.00 96.31 91 MET A C 1
ATOM 718 O O . MET A 1 91 ? 4.128 -2.410 -13.956 1.00 96.31 91 MET A O 1
ATOM 722 N N . GLY A 1 92 ? 5.057 -1.059 -12.412 1.00 96.44 92 GLY A N 1
ATOM 723 C CA . GLY A 1 92 ? 5.534 -2.102 -11.505 1.00 96.44 92 GLY A CA 1
ATOM 724 C C . GLY A 1 92 ? 4.717 -2.083 -10.216 1.00 96.44 92 GLY A C 1
ATOM 725 O O . GLY A 1 92 ? 3.875 -1.207 -10.025 1.00 96.44 92 GLY A O 1
ATOM 726 N N . HIS A 1 93 ? 4.956 -3.033 -9.324 1.00 97.38 93 HIS A N 1
ATOM 727 C CA . HIS A 1 93 ? 4.463 -2.951 -7.950 1.00 97.38 93 HIS A CA 1
ATOM 728 C C . HIS A 1 93 ? 5.537 -3.420 -6.970 1.00 97.38 93 HIS A C 1
ATOM 730 O O . HIS A 1 93 ? 6.496 -4.079 -7.363 1.00 97.38 93 HIS A O 1
ATOM 736 N N . ILE A 1 94 ? 5.379 -3.044 -5.708 1.00 97.12 94 ILE A N 1
ATOM 737 C CA . ILE A 1 94 ? 6.163 -3.530 -4.575 1.00 97.12 94 ILE A CA 1
ATOM 738 C C . ILE A 1 94 ? 5.174 -4.219 -3.648 1.00 97.12 94 ILE A C 1
ATOM 740 O O . ILE A 1 94 ? 4.209 -3.583 -3.213 1.00 97.12 94 ILE A O 1
ATOM 744 N N . GLU A 1 95 ? 5.400 -5.493 -3.349 1.00 95.69 95 GLU A N 1
ATOM 745 C CA . GLU A 1 95 ? 4.622 -6.190 -2.332 1.00 95.69 95 GLU A CA 1
ATOM 746 C C . GLU A 1 95 ? 5.155 -5.790 -0.952 1.00 95.69 95 GLU A C 1
ATOM 748 O O . GLU A 1 95 ? 6.349 -5.895 -0.669 1.00 95.69 95 GLU A O 1
ATOM 753 N N . LEU A 1 96 ? 4.285 -5.259 -0.096 1.00 95.00 96 LEU A N 1
ATOM 754 C CA . LEU A 1 96 ? 4.687 -4.798 1.227 1.00 95.00 96 LEU A CA 1
ATOM 755 C C . LEU A 1 96 ? 4.658 -5.969 2.212 1.00 95.00 96 LEU A C 1
ATOM 757 O O . LEU A 1 96 ? 3.672 -6.699 2.296 1.00 95.00 96 LEU A O 1
ATOM 761 N N . ALA A 1 97 ? 5.710 -6.106 3.019 1.00 92.19 97 ALA A N 1
ATOM 762 C CA . ALA A 1 97 ? 5.787 -7.118 4.071 1.00 92.19 97 ALA A CA 1
ATOM 763 C C . ALA A 1 97 ? 4.659 -6.977 5.101 1.00 92.19 97 ALA A C 1
ATOM 765 O O . ALA A 1 97 ? 4.174 -7.966 5.648 1.00 92.19 97 ALA A O 1
ATOM 766 N N . VAL A 1 98 ? 4.278 -5.730 5.376 1.00 91.75 98 VAL A N 1
ATOM 767 C CA . VAL A 1 98 ? 3.231 -5.345 6.318 1.00 91.75 98 VAL A CA 1
ATOM 768 C C . VAL A 1 98 ? 2.358 -4.291 5.636 1.00 91.75 98 VAL A C 1
ATOM 770 O O . VAL A 1 98 ? 2.906 -3.388 4.996 1.00 91.75 98 VAL A O 1
ATOM 773 N N . PRO A 1 99 ? 1.021 -4.378 5.751 1.00 94.00 99 PRO A N 1
ATOM 774 C CA . PRO A 1 99 ? 0.129 -3.389 5.162 1.00 94.00 99 PRO A CA 1
ATOM 775 C C . PRO A 1 99 ? 0.388 -1.984 5.719 1.00 94.00 99 PRO A C 1
ATOM 777 O O . PRO A 1 99 ? 0.726 -1.818 6.890 1.00 94.00 99 PRO A O 1
ATOM 780 N N . ILE A 1 100 ? 0.196 -0.957 4.889 1.00 94.81 100 ILE A N 1
ATOM 781 C CA . ILE A 1 100 ? 0.416 0.451 5.249 1.00 94.81 100 ILE A CA 1
ATOM 782 C C . ILE A 1 100 ? -0.859 1.252 4.986 1.00 94.81 100 ILE A C 1
ATOM 784 O O . ILE A 1 100 ? -1.460 1.152 3.921 1.00 94.81 100 ILE A O 1
ATOM 788 N N . ALA A 1 101 ? -1.269 2.095 5.934 1.00 95.25 101 ALA A N 1
ATOM 789 C CA . ALA A 1 101 ? -2.387 3.011 5.720 1.00 95.25 101 ALA A CA 1
ATOM 790 C C . ALA A 1 101 ? -1.996 4.136 4.748 1.00 95.25 101 ALA A C 1
ATOM 792 O O . ALA A 1 101 ? -0.965 4.791 4.922 1.00 95.25 101 ALA A O 1
ATOM 793 N N . HIS A 1 102 ? -2.830 4.403 3.741 1.00 95.75 102 HIS A N 1
ATOM 794 C CA . HIS A 1 102 ? -2.546 5.470 2.790 1.00 95.75 102 HIS A CA 1
ATOM 795 C C . HIS A 1 102 ? -2.607 6.855 3.483 1.00 95.75 102 HIS A C 1
ATOM 797 O O . HIS A 1 102 ? -3.638 7.203 4.075 1.00 95.75 102 HIS A O 1
ATOM 803 N N . PRO A 1 103 ? -1.561 7.706 3.374 1.00 94.06 103 PRO A N 1
ATOM 804 C CA . PRO A 1 103 ? -1.467 8.951 4.141 1.00 94.06 103 PRO A CA 1
ATOM 805 C C . PRO A 1 103 ? -2.629 9.928 3.943 1.00 94.06 103 PRO A C 1
ATOM 807 O O . PRO A 1 103 ? -2.995 10.630 4.881 1.00 94.06 103 PRO A O 1
ATOM 810 N N . TRP A 1 104 ? -3.229 9.992 2.749 1.00 94.62 104 TRP A N 1
ATOM 811 C CA . TRP A 1 104 ? -4.376 10.879 2.494 1.00 94.62 104 TRP A CA 1
ATOM 812 C C . TRP A 1 104 ? -5.593 10.554 3.365 1.00 94.62 104 TRP A C 1
ATOM 814 O O . TRP A 1 104 ? -6.200 11.475 3.899 1.00 94.62 104 TRP A O 1
ATOM 824 N N . TYR A 1 105 ? -5.933 9.278 3.573 1.00 93.38 105 TYR A N 1
ATOM 825 C CA . TYR A 1 105 ? -7.113 8.914 4.371 1.00 93.38 105 TYR A CA 1
ATOM 826 C C . TYR A 1 105 ? -6.886 9.084 5.873 1.00 93.38 105 TYR A C 1
ATOM 828 O O . TYR A 1 105 ? -7.847 9.334 6.606 1.00 93.38 105 TYR A O 1
ATOM 836 N N . VAL A 1 106 ? -5.622 9.019 6.305 1.00 92.25 106 VAL A N 1
ATOM 837 C CA . VAL A 1 106 ? -5.202 9.373 7.665 1.00 92.25 106 VAL A CA 1
ATOM 838 C C . VAL A 1 106 ? -5.292 10.889 7.862 1.00 92.25 106 VAL A C 1
ATOM 840 O O . VAL A 1 106 ? -5.966 11.343 8.778 1.00 92.25 106 VAL A O 1
ATOM 843 N N . ARG A 1 107 ? -4.704 11.692 6.962 1.00 92.00 107 ARG A N 1
ATOM 844 C CA . ARG A 1 107 ? -4.736 13.167 7.048 1.00 92.00 107 ARG A CA 1
ATOM 845 C C . ARG A 1 107 ? -6.142 13.748 6.910 1.00 92.00 107 ARG A C 1
ATOM 847 O O . ARG A 1 107 ? -6.463 14.720 7.577 1.00 92.00 107 ARG A O 1
ATOM 854 N N . ASN A 1 108 ? -6.984 13.150 6.071 1.00 90.31 108 ASN A N 1
ATOM 855 C CA . ASN A 1 108 ? -8.358 13.605 5.864 1.00 90.31 108 ASN A CA 1
ATOM 856 C C . ASN A 1 108 ? -9.325 13.080 6.939 1.00 90.31 108 ASN A C 1
ATOM 858 O O . ASN A 1 108 ? -10.527 13.325 6.823 1.00 90.31 108 ASN A O 1
ATOM 862 N N . HIS A 1 109 ? -8.847 12.340 7.949 1.00 90.94 109 HIS A N 1
ATOM 863 C CA . HIS A 1 109 ? -9.650 11.741 9.024 1.00 90.94 109 HIS A CA 1
ATOM 864 C C . HIS A 1 109 ? -10.789 10.834 8.517 1.00 90.94 109 HIS A C 1
ATOM 866 O O . HIS A 1 109 ? -11.849 10.731 9.132 1.00 90.94 109 HIS A O 1
ATOM 872 N N . THR A 1 110 ? -10.613 10.195 7.356 1.00 92.81 110 THR A N 1
ATOM 873 C CA . THR A 1 110 ? -11.665 9.349 6.756 1.00 92.81 110 THR A CA 1
ATOM 874 C C . THR A 1 110 ? -11.786 8.031 7.513 1.00 92.81 110 THR A C 1
ATOM 876 O O . THR A 1 110 ? -12.888 7.638 7.888 1.00 92.81 110 THR A O 1
ATOM 879 N N . ILE A 1 111 ? -10.643 7.407 7.818 1.00 93.62 111 ILE A N 1
ATOM 880 C CA . ILE A 1 111 ? -10.568 6.179 8.624 1.00 93.62 111 ILE A CA 1
ATOM 881 C C . ILE A 1 111 ? -11.113 6.437 10.035 1.00 93.62 111 ILE A C 1
ATOM 883 O O . ILE A 1 111 ? -11.918 5.660 10.536 1.00 93.62 111 ILE A O 1
ATOM 887 N N . GLU A 1 112 ? -10.735 7.562 10.647 1.00 93.25 112 GLU A N 1
ATOM 888 C CA . GLU A 1 112 ? -11.204 7.964 11.981 1.00 93.25 112 GLU A CA 1
ATOM 889 C C . GLU A 1 112 ? -12.726 8.062 12.044 1.00 93.25 112 GLU A C 1
ATOM 891 O O . GLU A 1 112 ? -13.348 7.504 12.944 1.00 93.25 112 GLU A O 1
ATOM 896 N N . ARG A 1 113 ? -13.336 8.722 11.050 1.00 92.75 113 ARG A N 1
ATOM 897 C CA . ARG A 1 113 ? -14.792 8.857 10.974 1.00 92.75 113 ARG A CA 1
ATOM 898 C C . ARG A 1 113 ? -15.472 7.502 10.822 1.00 92.75 113 ARG A C 1
ATOM 900 O O . ARG A 1 113 ? -16.419 7.245 11.553 1.00 92.75 113 ARG A O 1
ATOM 907 N N . LEU A 1 114 ? -14.990 6.621 9.947 1.00 92.81 114 LEU A N 1
ATOM 908 C CA . LEU A 1 114 ? -15.581 5.285 9.793 1.00 92.81 114 LEU A CA 1
ATOM 909 C C . LEU A 1 114 ? -15.548 4.495 11.107 1.00 92.81 114 LEU A C 1
ATOM 911 O O . LEU A 1 114 ? -16.583 4.013 11.571 1.00 92.81 114 LEU A O 1
ATOM 915 N N . LEU A 1 115 ? -14.377 4.442 11.741 1.00 90.31 115 LEU A N 1
ATOM 916 C CA . LEU A 1 115 ? -14.147 3.637 12.939 1.00 90.31 115 LEU A CA 1
ATOM 917 C C . LEU A 1 115 ? -14.674 4.279 14.229 1.00 90.31 115 LEU A C 1
ATOM 919 O O . LEU A 1 115 ? -14.810 3.596 15.235 1.00 90.31 115 LEU A O 1
ATOM 923 N N . GLY A 1 116 ? -14.979 5.579 14.219 1.00 89.06 116 GLY A N 1
ATOM 924 C CA . GLY A 1 116 ? -15.345 6.321 15.428 1.00 89.06 116 GLY A CA 1
ATOM 925 C C . GLY A 1 116 ? -14.172 6.529 16.396 1.00 89.06 116 GLY A C 1
ATOM 926 O O . GLY A 1 116 ? -14.397 6.807 17.570 1.00 89.06 116 GLY A O 1
ATOM 927 N N . LEU A 1 117 ? -12.931 6.397 15.918 1.00 90.31 117 LEU A N 1
ATOM 928 C CA . LEU A 1 117 ? -11.718 6.576 16.718 1.00 90.31 117 LEU A CA 1
ATOM 929 C C . LEU A 1 117 ? -11.279 8.040 16.739 1.00 90.31 117 LEU A C 1
ATOM 931 O O . LEU A 1 117 ? -11.478 8.784 15.778 1.00 90.31 117 LEU A O 1
ATOM 935 N N . THR A 1 118 ? -10.607 8.446 17.814 1.00 91.94 118 THR A N 1
ATOM 936 C CA . THR A 1 118 ? -9.931 9.751 17.854 1.00 91.94 118 THR A CA 1
ATOM 937 C C . THR A 1 118 ? -8.633 9.727 17.042 1.00 91.94 118 THR A C 1
ATOM 939 O O . THR A 1 118 ? -7.977 8.691 16.919 1.00 91.94 118 THR A O 1
ATOM 942 N N . SER A 1 119 ? -8.193 10.884 16.539 1.00 91.00 119 SER A N 1
ATOM 943 C CA . SER A 1 119 ? -6.946 10.983 15.762 1.00 91.00 119 SER A CA 1
ATOM 944 C C . SER A 1 119 ? -5.715 10.535 16.557 1.00 91.00 119 SER A C 1
ATOM 946 O O . SER A 1 119 ? -4.792 9.944 15.999 1.00 91.00 119 SER A O 1
ATOM 948 N N . ARG A 1 120 ? -5.715 10.761 17.881 1.00 92.75 120 ARG A N 1
ATOM 949 C CA . ARG A 1 120 ? -4.650 10.293 18.782 1.00 92.75 120 ARG A CA 1
ATOM 950 C C . ARG A 1 120 ? -4.615 8.769 18.855 1.00 92.75 120 ARG A C 1
ATOM 952 O O . ARG A 1 120 ? -3.544 8.189 18.732 1.00 92.75 120 ARG A O 1
ATOM 959 N N . GLN A 1 121 ? -5.778 8.141 19.016 1.00 92.25 121 GLN A N 1
ATOM 960 C CA . GLN A 1 121 ? -5.914 6.687 19.067 1.00 92.25 121 GLN A CA 1
ATOM 961 C C . GLN A 1 121 ? -5.500 6.027 17.750 1.00 92.25 121 GLN A C 1
ATOM 963 O O . GLN A 1 121 ? -4.708 5.089 17.766 1.00 92.25 121 GLN A O 1
ATOM 968 N N . LEU A 1 122 ? -5.977 6.541 16.608 1.00 93.19 122 LEU A N 1
ATOM 969 C CA . LEU A 1 122 ? -5.600 5.995 15.304 1.00 93.19 122 LEU A CA 1
ATOM 970 C C . LEU A 1 122 ? -4.090 6.113 15.073 1.00 93.19 122 LEU A C 1
ATOM 972 O O . LEU A 1 122 ? -3.460 5.159 14.623 1.00 93.19 122 LEU A O 1
ATOM 976 N N . ARG A 1 123 ? -3.494 7.263 15.401 1.00 92.94 123 ARG A N 1
ATOM 977 C CA . ARG A 1 123 ? -2.052 7.462 15.250 1.00 92.94 123 ARG A CA 1
ATOM 978 C C . ARG A 1 123 ? -1.244 6.548 16.169 1.00 92.94 123 ARG A C 1
ATOM 980 O O . ARG A 1 123 ? -0.321 5.910 15.686 1.00 92.94 123 ARG A O 1
ATOM 987 N N . ALA A 1 124 ? -1.627 6.421 17.439 1.00 92.00 124 ALA A N 1
ATOM 988 C CA . ALA A 1 124 ? -0.971 5.512 18.379 1.00 92.00 124 ALA A CA 1
ATOM 989 C C . ALA A 1 124 ? -1.044 4.045 17.915 1.00 92.00 124 ALA A C 1
ATOM 991 O O . ALA A 1 124 ? -0.078 3.296 18.062 1.00 92.00 124 ALA A O 1
ATOM 992 N N . LEU A 1 125 ? -2.160 3.644 17.297 1.00 91.94 125 LEU A N 1
ATOM 993 C CA . LEU A 1 125 ? -2.310 2.317 16.704 1.00 91.94 125 LEU A CA 1
ATOM 994 C C . LEU A 1 125 ? -1.401 2.126 15.475 1.00 91.94 125 LEU A C 1
ATOM 996 O O . LEU A 1 125 ? -0.764 1.084 15.349 1.00 91.94 125 LEU A O 1
ATOM 1000 N N . LEU A 1 126 ? -1.308 3.124 14.587 1.00 92.06 126 LEU A N 1
ATOM 1001 C CA . LEU A 1 126 ? -0.439 3.082 13.399 1.00 92.06 126 LEU A CA 1
ATOM 1002 C C . LEU A 1 126 ? 1.060 3.158 13.742 1.00 92.06 126 LEU A C 1
ATOM 1004 O O . LEU A 1 126 ? 1.866 2.542 13.049 1.00 92.06 126 LEU A O 1
ATOM 1008 N N . ASP A 1 127 ? 1.418 3.868 14.813 1.00 91.00 127 ASP A N 1
ATOM 1009 C CA . ASP A 1 127 ? 2.788 4.025 15.319 1.00 91.00 127 ASP A CA 1
ATOM 1010 C C . ASP A 1 127 ? 3.224 2.846 16.226 1.00 91.00 127 ASP A C 1
ATOM 1012 O O . ASP A 1 127 ? 4.280 2.909 16.852 1.00 91.00 127 ASP A O 1
ATOM 1016 N N . TYR A 1 128 ? 2.440 1.756 16.284 1.00 89.38 128 TYR A N 1
ATOM 1017 C CA . TYR A 1 128 ? 2.710 0.532 17.062 1.00 89.38 128 TYR A CA 1
ATOM 1018 C C . TYR A 1 128 ? 2.804 0.730 18.591 1.00 89.38 128 TYR A C 1
ATOM 1020 O O . TYR A 1 128 ? 3.444 -0.059 19.285 1.00 89.38 128 TYR A O 1
ATOM 1028 N N . GLN A 1 129 ? 2.161 1.765 19.142 1.00 89.62 129 GLN A N 1
ATOM 1029 C CA . GLN A 1 129 ? 2.129 2.033 20.592 1.00 89.62 129 GLN A CA 1
ATOM 1030 C C . GLN A 1 129 ? 0.964 1.328 21.301 1.00 89.62 129 GLN A C 1
ATOM 1032 O O . GLN A 1 129 ? 1.047 1.011 22.490 1.00 89.62 129 GLN A O 1
ATOM 1037 N N . CYS A 1 130 ? -0.119 1.076 20.567 1.00 90.44 130 CYS A N 1
ATOM 1038 C CA . CYS A 1 130 ? -1.324 0.427 21.072 1.00 90.44 130 CYS A CA 1
ATOM 1039 C C . CYS A 1 130 ? -1.648 -0.852 20.292 1.00 90.44 130 CYS A C 1
ATOM 1041 O O . CYS A 1 130 ? -1.261 -1.023 19.132 1.00 90.44 130 CYS A O 1
ATOM 1043 N N . TYR A 1 131 ? -2.417 -1.724 20.932 1.00 89.88 131 TYR A N 1
ATOM 1044 C CA . TYR A 1 131 ? -2.997 -2.939 20.384 1.00 89.88 131 TYR A CA 1
ATOM 1045 C C . TYR A 1 131 ? -4.516 -2.798 20.342 1.00 89.88 131 TYR A C 1
ATOM 1047 O O . TYR A 1 131 ? -5.129 -2.249 21.253 1.00 89.88 131 TYR A O 1
ATOM 1055 N N . LEU A 1 132 ? -5.117 -3.296 19.271 1.00 90.00 132 LEU A N 1
ATOM 1056 C CA . LEU A 1 132 ? -6.555 -3.358 19.076 1.00 90.00 132 LEU A CA 1
ATOM 1057 C C . LEU A 1 132 ? -7.042 -4.773 19.379 1.00 90.00 132 LEU A C 1
ATOM 1059 O O . LEU A 1 132 ? -6.509 -5.743 18.829 1.00 90.00 132 LEU A O 1
ATOM 1063 N N . VAL A 1 133 ? -8.086 -4.880 20.196 1.00 88.94 133 VAL A N 1
ATOM 1064 C CA . VAL A 1 133 ? -8.779 -6.144 20.457 1.00 88.94 133 VAL A CA 1
ATOM 1065 C C . VAL A 1 133 ? -9.665 -6.498 19.267 1.00 88.94 133 VAL A C 1
ATOM 1067 O O . VAL A 1 133 ? -10.620 -5.785 18.969 1.00 88.94 133 VAL A O 1
ATOM 1070 N N . LEU A 1 134 ? -9.356 -7.601 18.581 1.00 85.00 134 LEU A N 1
ATOM 1071 C CA . LEU A 1 134 ? -10.145 -8.081 17.442 1.00 85.00 134 LEU A CA 1
ATOM 1072 C C . LEU A 1 134 ? -11.198 -9.098 17.873 1.00 85.00 134 LEU A C 1
ATOM 1074 O O . LEU A 1 134 ? -12.358 -8.980 17.493 1.00 85.00 134 LEU A O 1
ATOM 1078 N N . SER A 1 135 ? -10.803 -10.092 18.667 1.00 83.50 135 SER A N 1
ATOM 1079 C CA . SER A 1 135 ? -11.728 -11.096 19.186 1.00 83.50 135 SER A CA 1
ATOM 1080 C C . SER A 1 135 ? -11.353 -11.527 20.595 1.00 83.50 135 SER A C 1
ATOM 1082 O O . SER A 1 135 ? -10.179 -11.562 20.973 1.00 83.50 135 SER A O 1
ATOM 1084 N N . ILE A 1 136 ? -12.378 -11.847 21.377 1.00 84.50 136 ILE A N 1
ATOM 1085 C CA . ILE A 1 136 ? -12.259 -12.351 22.742 1.00 84.50 136 ILE A CA 1
ATOM 1086 C C . ILE A 1 136 ? -12.846 -13.759 22.741 1.00 84.50 136 ILE A C 1
ATOM 1088 O O . ILE A 1 136 ? -13.956 -13.973 22.257 1.00 84.50 136 ILE A O 1
ATOM 1092 N N . ASN A 1 137 ? -12.094 -14.727 23.259 1.00 82.38 137 ASN A N 1
ATOM 1093 C CA . ASN A 1 137 ? -12.574 -16.096 23.403 1.00 82.38 137 ASN A CA 1
ATOM 1094 C C . ASN A 1 137 ? -13.375 -16.208 24.706 1.00 82.38 137 ASN A C 1
ATOM 1096 O O . ASN A 1 137 ? -12.812 -16.492 25.767 1.00 82.38 137 ASN A O 1
ATOM 1100 N N . GLU A 1 138 ? -14.689 -15.995 24.622 1.00 75.38 138 GLU A N 1
ATOM 1101 C CA . GLU A 1 138 ? -15.598 -15.995 25.780 1.00 75.38 138 GLU A CA 1
ATOM 1102 C C . GLU A 1 138 ? -15.521 -17.301 26.593 1.00 75.38 138 GLU A C 1
ATOM 1104 O O . GLU A 1 138 ? -15.484 -17.269 27.823 1.00 75.38 138 GLU A O 1
ATOM 1109 N N . GLU A 1 139 ? -15.380 -18.454 25.930 1.00 72.81 139 GLU A N 1
ATOM 1110 C CA . GLU A 1 139 ? -15.302 -19.768 26.590 1.00 72.81 139 GLU A CA 1
ATOM 1111 C C . GLU A 1 139 ? -14.093 -19.930 27.519 1.00 72.81 139 GLU A C 1
ATOM 1113 O O . GLU A 1 139 ? -14.169 -20.628 28.534 1.00 72.81 139 GLU A O 1
ATOM 1118 N N . LYS A 1 140 ? -12.956 -19.323 27.159 1.00 69.75 140 LYS A N 1
ATOM 1119 C CA . LYS A 1 140 ? -11.735 -19.357 27.974 1.00 69.75 140 LYS A CA 1
ATOM 1120 C C . LYS A 1 140 ? -11.789 -18.292 29.063 1.00 69.75 140 LYS A C 1
ATOM 1122 O O . LYS A 1 140 ? -11.408 -18.569 30.195 1.00 69.75 140 LYS A O 1
ATOM 1127 N N . CYS A 1 141 ? -12.346 -17.124 28.743 1.00 63.72 141 CYS A N 1
ATOM 1128 C CA . CYS A 1 141 ? -12.507 -16.024 29.689 1.00 63.72 141 CYS A CA 1
ATOM 1129 C C . CYS A 1 141 ? -13.478 -16.363 30.834 1.00 63.72 141 CYS A C 1
ATOM 1131 O O . CYS A 1 141 ? -13.260 -15.946 31.965 1.00 63.72 141 CYS A O 1
ATOM 1133 N N . GLY A 1 142 ? -14.509 -17.178 30.582 1.00 60.47 142 GLY A N 1
ATOM 1134 C CA . GLY A 1 142 ? -15.412 -17.660 31.634 1.00 60.47 142 GLY A CA 1
ATOM 1135 C C . GLY A 1 142 ? -14.797 -18.709 32.573 1.00 60.47 142 GLY A C 1
ATOM 1136 O O . GLY A 1 142 ? -15.302 -18.916 33.672 1.00 60.47 142 GLY A O 1
ATOM 1137 N N . LYS A 1 143 ? -13.709 -19.375 32.159 1.00 59.94 143 LYS A N 1
ATOM 1138 C CA . LYS A 1 143 ? -13.044 -20.453 32.917 1.00 59.94 143 LYS A CA 1
ATOM 1139 C C . LYS A 1 143 ? -11.789 -19.995 33.659 1.00 59.94 143 LYS A C 1
ATOM 1141 O O . LYS A 1 143 ? -11.218 -20.782 34.413 1.00 59.94 143 LYS A O 1
ATOM 1146 N N . SER A 1 144 ? -11.334 -18.758 33.459 1.00 61.56 144 SER A N 1
ATOM 1147 C CA . SER A 1 144 ? -10.166 -18.221 34.154 1.00 61.56 144 SER A CA 1
ATOM 1148 C C . SER A 1 144 ? -10.513 -17.873 35.605 1.00 61.56 144 SER A C 1
ATOM 1150 O O . SER A 1 144 ? -10.741 -16.719 35.949 1.00 61.56 144 SER A O 1
ATOM 1152 N N . THR A 1 145 ? -10.565 -18.869 36.487 1.00 61.56 145 THR A N 1
ATOM 1153 C CA . THR A 1 145 ? -10.599 -18.632 37.937 1.00 61.56 145 THR A CA 1
ATOM 1154 C C . THR A 1 145 ? -9.221 -18.190 38.420 1.00 61.56 145 THR A C 1
ATOM 1156 O O . THR A 1 145 ? -8.238 -18.916 38.266 1.00 61.56 145 THR A O 1
ATOM 1159 N N . LEU A 1 146 ? -9.145 -16.993 39.006 1.00 63.25 146 LEU A N 1
ATOM 1160 C CA . LEU A 1 146 ? -7.930 -16.502 39.652 1.00 63.25 146 LEU A CA 1
ATOM 1161 C C . LEU A 1 146 ? -7.600 -17.342 40.900 1.00 63.25 146 LEU A C 1
ATOM 1163 O O . LEU A 1 146 ? -8.506 -17.650 41.675 1.00 63.25 146 LEU A O 1
ATOM 1167 N N . PRO A 1 147 ? -6.320 -17.661 41.155 1.00 65.00 147 PRO A N 1
ATOM 1168 C CA . PRO A 1 147 ? -5.909 -18.240 42.429 1.00 65.00 147 PRO A CA 1
ATOM 1169 C C . PRO A 1 147 ? -6.145 -17.246 43.580 1.00 65.00 147 PRO A C 1
ATOM 1171 O O . PRO A 1 147 ? -5.918 -16.045 43.434 1.00 65.00 147 PRO A O 1
ATOM 1174 N N . GLU A 1 148 ? -6.546 -17.736 44.757 1.00 61.97 148 GLU A N 1
ATOM 1175 C CA . GLU A 1 148 ? -6.885 -16.893 45.925 1.00 61.97 148 GLU A CA 1
ATOM 1176 C C . GLU A 1 148 ? -5.721 -15.985 46.383 1.00 61.97 148 GLU A C 1
ATOM 1178 O O . GLU A 1 148 ? -5.939 -14.890 46.907 1.00 61.97 148 GLU A O 1
ATOM 1183 N N . LYS A 1 149 ? -4.473 -16.388 46.097 1.00 64.00 149 LYS A N 1
ATOM 1184 C CA . LYS A 1 149 ? -3.234 -15.630 46.355 1.00 64.00 149 LYS A CA 1
ATOM 1185 C C . LYS A 1 149 ? -2.757 -14.790 45.157 1.00 64.00 149 LYS A C 1
ATOM 1187 O O . LYS A 1 149 ? -1.555 -14.629 44.967 1.00 64.00 149 LYS A O 1
ATOM 1192 N N . ALA A 1 150 ? -3.668 -14.282 44.332 1.00 68.81 150 ALA A N 1
ATOM 1193 C CA . ALA A 1 150 ? -3.309 -13.384 43.236 1.00 68.81 150 ALA A CA 1
ATOM 1194 C C . ALA A 1 150 ? -2.846 -12.013 43.756 1.00 68.81 150 ALA A C 1
ATOM 1196 O O . ALA A 1 150 ? -3.474 -11.422 44.642 1.00 68.81 150 ALA A O 1
ATOM 1197 N N . SER A 1 151 ? -1.769 -11.500 43.164 1.00 77.00 151 SER A N 1
ATOM 1198 C CA . SER A 1 151 ? -1.275 -10.139 43.390 1.00 77.00 151 SER A CA 1
ATOM 1199 C C . SER A 1 151 ? -2.314 -9.088 42.961 1.00 77.00 151 SER A C 1
ATOM 1201 O O . SER A 1 151 ? -3.164 -9.339 42.103 1.00 77.00 151 SER A O 1
ATOM 1203 N N . GLU A 1 152 ? -2.263 -7.880 43.532 1.00 79.50 152 GLU A N 1
ATOM 1204 C CA . GLU A 1 152 ? -3.188 -6.788 43.168 1.00 79.50 152 GLU A CA 1
ATOM 1205 C C . GLU A 1 152 ? -3.146 -6.449 41.670 1.00 79.50 152 GLU A C 1
ATOM 1207 O O . GLU A 1 152 ? -4.175 -6.153 41.056 1.00 79.50 152 GLU A O 1
ATOM 1212 N N . GLN A 1 153 ? -1.971 -6.574 41.053 1.00 75.19 153 GLN A N 1
ATOM 1213 C CA . GLN A 1 153 ? -1.781 -6.386 39.616 1.00 75.19 153 GLN A CA 1
ATOM 1214 C C . GLN A 1 153 ? -2.545 -7.433 38.793 1.00 75.19 153 GLN A C 1
ATOM 1216 O O . GLN A 1 153 ? -3.215 -7.083 37.826 1.00 75.19 153 GLN A O 1
ATOM 1221 N N . GLU A 1 154 ? -2.529 -8.704 39.197 1.00 74.00 154 GLU A N 1
ATOM 1222 C CA . GLU A 1 154 ? -3.263 -9.776 38.508 1.00 74.00 154 GLU A CA 1
ATOM 1223 C C . GLU A 1 154 ? -4.776 -9.602 38.623 1.00 74.00 154 GLU A C 1
ATOM 1225 O O . GLU A 1 154 ? -5.500 -9.802 37.647 1.00 74.00 154 GLU A O 1
ATOM 1230 N N . ARG A 1 155 ? -5.259 -9.151 39.786 1.00 78.12 155 ARG A N 1
ATOM 1231 C CA . ARG A 1 155 ? -6.676 -8.802 39.971 1.00 78.12 155 ARG A CA 1
ATOM 1232 C C . ARG A 1 155 ? -7.084 -7.640 39.067 1.00 78.12 155 ARG A C 1
ATOM 1234 O O . ARG A 1 155 ? -8.175 -7.660 38.501 1.00 78.12 155 ARG A O 1
ATOM 1241 N N . THR A 1 156 ? -6.198 -6.661 38.892 1.00 79.94 156 THR A N 1
ATOM 1242 C CA . THR A 1 156 ? -6.419 -5.513 38.002 1.00 79.94 156 THR A CA 1
ATOM 1243 C C . THR A 1 156 ? -6.470 -5.953 36.537 1.00 79.94 156 THR A C 1
ATOM 1245 O O . THR A 1 156 ? -7.409 -5.597 35.830 1.00 79.94 156 THR A O 1
ATOM 1248 N N . LEU A 1 157 ? -5.536 -6.801 36.095 1.00 77.94 157 LEU A N 1
ATOM 1249 C CA . LEU A 1 157 ? -5.518 -7.360 34.736 1.00 77.94 157 LEU A CA 1
ATOM 1250 C C . LEU A 1 157 ? -6.745 -8.228 34.443 1.00 77.94 157 LEU A C 1
ATOM 1252 O O . LEU A 1 157 ? -7.325 -8.126 33.367 1.00 77.94 157 LEU A O 1
ATOM 1256 N N . HIS A 1 158 ? -7.176 -9.044 35.403 1.00 78.00 158 HIS A N 1
ATOM 1257 C CA . HIS A 1 158 ? -8.387 -9.850 35.268 1.00 78.00 158 HIS A CA 1
ATOM 1258 C C . HIS A 1 158 ? -9.657 -8.993 35.220 1.00 78.00 158 HIS A C 1
ATOM 1260 O O . HIS A 1 158 ? -10.585 -9.276 34.468 1.00 78.00 158 HIS A O 1
ATOM 1266 N N . ARG A 1 159 ? -9.702 -7.903 35.992 1.00 81.25 159 ARG A N 1
ATOM 1267 C CA . ARG A 1 159 ? -10.806 -6.944 35.909 1.00 81.25 159 ARG A CA 1
ATOM 1268 C C . ARG A 1 159 ? -10.852 -6.276 34.539 1.00 81.25 159 ARG A C 1
ATOM 1270 O O . ARG A 1 159 ? -11.930 -6.182 33.965 1.00 81.25 159 ARG A O 1
ATOM 1277 N N . LEU A 1 160 ? -9.696 -5.858 34.020 1.00 79.69 160 LEU A N 1
ATOM 1278 C CA . LEU A 1 160 ? -9.586 -5.296 32.674 1.00 79.69 160 LEU A CA 1
ATOM 1279 C C . LEU A 1 160 ? -10.085 -6.300 31.630 1.00 79.69 160 LEU A C 1
ATOM 1281 O O . LEU A 1 160 ? -10.928 -5.951 30.814 1.00 79.69 160 LEU A O 1
ATOM 1285 N N . LEU A 1 161 ? -9.663 -7.560 31.730 1.00 78.81 161 LEU A N 1
ATOM 1286 C CA . LEU A 1 161 ? -10.133 -8.666 30.895 1.00 78.81 161 LEU A CA 1
ATOM 1287 C C . LEU A 1 161 ? -11.655 -8.763 30.786 1.00 78.81 161 LEU A C 1
ATOM 1289 O O . LEU A 1 161 ? -12.187 -8.830 29.683 1.00 78.81 161 LEU A O 1
ATOM 1293 N N . LEU A 1 162 ? -12.350 -8.726 31.923 1.00 79.69 162 LEU A N 1
ATOM 1294 C CA . LEU A 1 162 ? -13.811 -8.819 31.970 1.00 79.69 162 LEU A CA 1
ATOM 1295 C C . LEU A 1 162 ? -14.513 -7.591 31.377 1.00 79.69 162 LEU A C 1
ATOM 1297 O O . LEU A 1 162 ? -15.665 -7.681 30.963 1.00 79.69 162 LEU A O 1
ATOM 1301 N N . THR A 1 163 ? -13.846 -6.435 31.364 1.00 84.38 163 THR A N 1
ATOM 1302 C CA . THR A 1 163 ? -14.407 -5.193 30.812 1.00 84.38 163 THR A CA 1
ATOM 1303 C C . THR A 1 163 ? -14.170 -5.020 29.316 1.00 84.38 163 THR A C 1
ATOM 1305 O O . THR A 1 163 ? -14.856 -4.204 28.702 1.00 84.38 163 THR A O 1
ATOM 1308 N N . LEU A 1 164 ? -13.213 -5.752 28.741 1.00 83.62 164 LEU A N 1
ATOM 1309 C CA . LEU A 1 164 ? -12.796 -5.564 27.356 1.00 83.62 164 LEU A CA 1
ATOM 1310 C C . LEU A 1 164 ? -13.882 -5.985 26.370 1.00 83.62 164 LEU A C 1
ATOM 1312 O O . LEU A 1 164 ? -14.511 -7.034 26.509 1.00 83.62 164 LEU A O 1
ATOM 1316 N N . LYS A 1 165 ? -14.038 -5.181 25.321 1.00 84.00 165 LYS A N 1
ATOM 1317 C CA . LYS A 1 165 ? -14.884 -5.468 24.165 1.00 84.00 165 LYS A CA 1
ATOM 1318 C C . LYS A 1 165 ? -14.056 -5.476 22.877 1.00 84.00 165 LYS A C 1
ATOM 1320 O O . LYS A 1 165 ? -13.012 -4.822 22.798 1.00 84.00 165 LYS A O 1
ATOM 1325 N N . PRO A 1 166 ? -14.510 -6.193 21.833 1.00 83.81 166 PRO A N 1
ATOM 1326 C CA . PRO A 1 166 ? -13.932 -6.060 20.500 1.00 83.81 166 PRO A CA 1
ATOM 1327 C C . PRO A 1 166 ? -13.978 -4.596 20.042 1.00 83.81 166 PRO A C 1
ATOM 1329 O O . PRO A 1 166 ? -15.025 -3.955 20.115 1.00 83.81 166 PRO A O 1
ATOM 1332 N N . GLY A 1 167 ? -12.845 -4.069 19.579 1.00 82.94 167 GLY A N 1
ATOM 1333 C CA . GLY A 1 167 ? -12.683 -2.662 19.199 1.00 82.94 167 GLY A CA 1
ATOM 1334 C C . GLY A 1 167 ? -11.999 -1.782 20.249 1.00 82.94 167 GLY A C 1
ATOM 1335 O O . GLY A 1 167 ? -11.582 -0.673 19.909 1.00 82.94 167 GLY A O 1
ATOM 1336 N N . ASP A 1 168 ? -11.815 -2.267 21.480 1.00 87.31 168 ASP A N 1
ATOM 1337 C CA . ASP A 1 168 ? -11.078 -1.526 22.502 1.00 87.31 168 ASP A CA 1
ATOM 1338 C C . ASP A 1 168 ? -9.575 -1.477 22.197 1.00 87.31 168 ASP A C 1
ATOM 1340 O O . ASP A 1 168 ? -8.988 -2.383 21.589 1.00 87.31 168 ASP A O 1
ATOM 1344 N N . LEU A 1 169 ? -8.948 -0.384 22.635 1.00 88.62 169 LEU A N 1
ATOM 1345 C CA . LEU A 1 169 ? -7.519 -0.136 22.488 1.00 88.62 169 LEU A CA 1
ATOM 1346 C C . LEU A 1 169 ? -6.813 -0.345 23.823 1.00 88.62 169 LEU A C 1
ATOM 1348 O O . LEU A 1 169 ? -7.210 0.212 24.844 1.00 88.62 169 LEU A O 1
ATOM 1352 N N . LEU A 1 170 ? -5.727 -1.104 23.783 1.00 88.75 170 LEU A N 1
ATOM 1353 C CA . LEU A 1 170 ? -4.861 -1.383 24.918 1.00 88.75 170 LEU A CA 1
ATOM 1354 C C . LEU A 1 170 ? -3.456 -0.865 24.647 1.00 88.75 170 LEU A C 1
ATOM 1356 O O . LEU A 1 170 ? -2.942 -0.947 23.533 1.00 88.75 170 LEU A O 1
ATOM 1360 N N . GLU A 1 171 ? -2.810 -0.344 25.678 1.00 87.81 171 GLU A N 1
ATOM 1361 C CA . GLU A 1 171 ? -1.405 0.050 25.604 1.00 87.81 171 GLU A CA 1
ATOM 1362 C C . GLU A 1 171 ? -0.488 -1.180 25.572 1.00 87.81 171 GLU A C 1
ATOM 1364 O O . GLU A 1 171 ? -0.844 -2.260 26.054 1.00 87.81 171 GLU A O 1
ATOM 1369 N N . ALA A 1 172 ? 0.716 -1.014 25.019 1.00 83.44 172 ALA A N 1
ATOM 1370 C CA . ALA A 1 172 ? 1.674 -2.108 24.867 1.00 83.44 172 ALA A CA 1
ATOM 1371 C C . ALA A 1 172 ? 2.054 -2.791 26.194 1.00 83.44 172 ALA A C 1
ATOM 1373 O O . ALA A 1 172 ? 2.210 -4.011 26.230 1.00 83.44 172 ALA A O 1
ATOM 1374 N N . GLU A 1 173 ? 2.159 -2.034 27.288 1.00 85.12 173 GLU A N 1
ATOM 1375 C CA . GLU A 1 173 ? 2.494 -2.575 28.612 1.00 85.12 173 GLU A CA 1
ATOM 1376 C C . GLU A 1 173 ? 1.410 -3.531 29.121 1.00 85.12 173 GLU A C 1
ATOM 1378 O O . GLU A 1 173 ? 1.693 -4.679 29.476 1.00 85.12 173 GLU A O 1
ATOM 1383 N N . HIS A 1 174 ? 0.151 -3.089 29.066 1.00 83.38 174 HIS A N 1
ATOM 1384 C CA . HIS A 1 174 ? -1.007 -3.892 29.443 1.00 83.38 174 HIS A CA 1
ATOM 1385 C C . HIS A 1 174 ? -1.151 -5.131 28.554 1.00 83.38 174 HIS A C 1
ATOM 1387 O O . HIS A 1 174 ? -1.455 -6.213 29.058 1.00 83.38 174 HIS A O 1
ATOM 1393 N N . TYR A 1 175 ? -0.876 -5.004 27.252 1.00 82.50 175 TYR A N 1
ATOM 1394 C CA . TYR A 1 175 ? -0.876 -6.140 26.334 1.00 82.50 175 TYR A CA 1
ATOM 1395 C C . TYR A 1 175 ? 0.181 -7.184 26.705 1.00 82.50 175 TYR A C 1
ATOM 1397 O O . TYR A 1 175 ? -0.142 -8.366 26.789 1.00 82.50 175 TYR A O 1
ATOM 1405 N N . HIS A 1 176 ? 1.429 -6.782 26.965 1.00 82.38 176 HIS A N 1
ATOM 1406 C CA . HIS A 1 176 ? 2.487 -7.727 27.334 1.00 82.38 176 HIS A CA 1
ATOM 1407 C C . HIS A 1 176 ? 2.198 -8.422 28.669 1.00 82.38 176 HIS A C 1
ATOM 1409 O O . HIS A 1 176 ? 2.392 -9.636 28.790 1.00 82.38 176 HIS A O 1
ATOM 1415 N N . ALA A 1 177 ? 1.689 -7.676 29.653 1.00 83.19 177 ALA A N 1
ATOM 1416 C CA . ALA A 1 177 ? 1.273 -8.237 30.934 1.00 83.19 177 ALA A CA 1
ATOM 1417 C C . ALA A 1 177 ? 0.137 -9.257 30.758 1.00 83.19 177 ALA A C 1
ATOM 1419 O O . ALA A 1 177 ? 0.190 -10.358 31.308 1.00 83.19 177 ALA A O 1
ATOM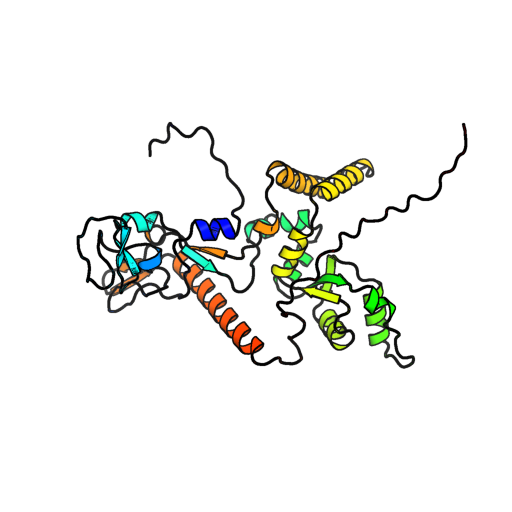 1420 N N . HIS A 1 178 ? -0.849 -8.924 29.925 1.00 79.31 178 HIS A N 1
ATOM 1421 C CA . HIS A 1 178 ? -1.956 -9.806 29.595 1.00 79.31 178 HIS A CA 1
ATOM 1422 C C . HIS A 1 178 ? -1.498 -11.064 28.840 1.00 79.31 178 HIS A C 1
ATOM 1424 O O . HIS A 1 178 ? -1.818 -12.177 29.249 1.00 79.31 178 HIS A O 1
ATOM 1430 N N . ALA A 1 179 ? -0.703 -10.911 27.779 1.00 79.56 179 ALA A N 1
ATOM 1431 C CA . ALA A 1 179 ? -0.211 -12.011 26.949 1.00 79.56 179 ALA A CA 1
ATOM 1432 C C . ALA A 1 179 ? 0.658 -13.007 27.736 1.00 79.56 179 ALA A C 1
ATOM 1434 O O . ALA A 1 179 ? 0.627 -14.203 27.459 1.00 79.56 179 ALA A O 1
ATOM 1435 N N . SER A 1 180 ? 1.393 -12.526 28.743 1.00 82.06 180 SER A N 1
ATOM 1436 C CA . SER A 1 180 ? 2.221 -13.373 29.612 1.00 82.06 180 SER A CA 1
ATOM 1437 C C . SER A 1 180 ? 1.398 -14.230 30.579 1.00 82.06 180 SER A C 1
ATOM 1439 O O . SER A 1 180 ? 1.849 -15.297 30.990 1.00 82.06 180 SER A O 1
ATOM 1441 N N . ARG A 1 181 ? 0.215 -13.756 30.988 1.00 80.44 181 ARG A N 1
ATOM 1442 C CA . ARG A 1 181 ? -0.610 -14.398 32.027 1.00 80.44 181 ARG A CA 1
ATOM 1443 C C . ARG A 1 181 ? -1.780 -15.189 31.470 1.00 80.44 181 ARG A C 1
ATOM 1445 O O . ARG A 1 181 ? -2.053 -16.283 31.952 1.00 80.44 181 ARG A O 1
ATOM 1452 N N . PHE A 1 182 ? -2.435 -14.656 30.448 1.00 77.19 182 PHE A N 1
ATOM 1453 C CA . PHE A 1 182 ? -3.631 -15.219 29.838 1.00 77.19 182 PHE A CA 1
ATOM 1454 C C . PHE A 1 182 ? -3.381 -15.497 28.351 1.00 77.19 182 PHE A C 1
ATOM 1456 O O . PHE A 1 182 ? -3.964 -14.836 27.481 1.00 77.19 182 PHE A O 1
ATOM 1463 N N . PRO A 1 183 ? -2.518 -16.479 28.024 1.00 75.50 183 PRO A N 1
ATOM 1464 C CA . PRO A 1 183 ? -2.324 -16.883 26.641 1.00 75.50 183 PRO A CA 1
ATOM 1465 C C . PRO A 1 183 ? -3.663 -17.347 26.045 1.00 75.50 183 PRO A C 1
ATOM 1467 O O . PRO A 1 183 ? -4.483 -17.971 26.720 1.00 75.50 183 PRO A O 1
ATOM 1470 N N . ASP A 1 184 ? -3.906 -17.004 24.782 1.00 76.62 184 ASP A N 1
ATOM 1471 C CA . ASP A 1 184 ? -5.085 -17.384 23.988 1.00 76.62 184 ASP A CA 1
ATOM 1472 C C . ASP A 1 184 ? -6.465 -16.875 24.453 1.00 76.62 184 ASP A C 1
ATOM 1474 O O . ASP A 1 184 ? -7.481 -17.326 23.916 1.00 76.62 184 ASP A O 1
ATOM 1478 N N . HIS A 1 185 ? -6.553 -15.963 25.424 1.00 78.06 185 HIS A N 1
ATOM 1479 C CA . HIS A 1 185 ? -7.853 -15.420 25.854 1.00 78.06 185 HIS A CA 1
ATOM 1480 C C . HIS A 1 185 ? -8.354 -14.327 24.911 1.00 78.06 185 HIS A C 1
ATOM 1482 O O . HIS A 1 185 ? -9.543 -14.261 24.600 1.00 78.06 185 HIS A O 1
ATOM 1488 N N . VAL A 1 186 ? -7.436 -13.497 24.416 1.00 79.69 186 VAL A N 1
ATOM 1489 C CA . VAL A 1 186 ? -7.757 -12.358 23.561 1.00 79.69 186 VAL A CA 1
ATOM 1490 C C . VAL A 1 186 ? -6.826 -12.340 22.360 1.00 79.69 186 VAL A C 1
ATOM 1492 O O . VAL A 1 186 ? -5.609 -12.465 22.502 1.00 79.69 186 VAL A O 1
ATOM 1495 N N . TYR A 1 187 ? -7.404 -12.163 21.177 1.00 83.75 187 TYR A N 1
ATOM 1496 C CA . TYR A 1 187 ? -6.665 -11.941 19.949 1.00 83.75 187 TYR A CA 1
ATOM 1497 C C . TYR A 1 187 ? -6.568 -10.443 19.684 1.00 83.75 187 TYR A C 1
ATOM 1499 O O . TYR A 1 187 ? -7.574 -9.765 19.451 1.00 83.75 187 TYR A O 1
ATOM 1507 N N . MET A 1 188 ? -5.344 -9.925 19.728 1.00 86.38 188 MET A N 1
ATOM 1508 C CA . MET A 1 188 ? -5.064 -8.514 19.495 1.00 86.38 188 MET A CA 1
ATOM 1509 C C . MET A 1 188 ? -4.059 -8.350 18.363 1.00 86.38 188 MET A C 1
ATOM 1511 O O . MET A 1 188 ? -3.148 -9.161 18.203 1.00 86.38 188 MET A O 1
ATOM 1515 N N . LYS A 1 189 ? -4.209 -7.273 17.593 1.00 88.38 189 LYS A N 1
ATOM 1516 C CA . LYS A 1 189 ? -3.244 -6.866 16.564 1.00 88.38 189 LYS A CA 1
ATOM 1517 C C . LYS A 1 189 ? -2.888 -5.399 16.717 1.00 88.38 189 LYS A C 1
ATOM 1519 O O . LYS A 1 189 ? -3.618 -4.632 17.332 1.00 88.38 189 LYS A O 1
ATOM 1524 N N . THR A 1 190 ? -1.777 -4.997 16.119 1.00 90.25 190 THR A N 1
ATOM 1525 C CA . THR A 1 190 ? -1.317 -3.603 16.094 1.00 90.25 190 THR A CA 1
ATOM 1526 C C . THR A 1 190 ? -1.050 -3.144 14.656 1.00 90.25 190 THR A C 1
ATOM 1528 O O . THR A 1 190 ? -1.120 -3.942 13.714 1.00 90.25 190 THR A O 1
ATOM 1531 N N . GLY A 1 191 ? -0.786 -1.852 14.469 1.00 92.12 191 GLY A N 1
ATOM 1532 C CA . GLY A 1 191 ? -0.467 -1.264 13.175 1.00 92.12 191 GLY A CA 1
ATOM 1533 C C . GLY A 1 191 ? -1.655 -1.184 12.217 1.00 92.12 191 GLY A C 1
ATOM 1534 O O . GLY A 1 191 ? -2.825 -1.332 12.580 1.00 92.12 191 GLY A O 1
ATOM 1535 N N . ALA A 1 192 ? -1.344 -0.961 10.940 1.00 91.75 192 ALA A N 1
ATOM 1536 C CA . ALA A 1 192 ? -2.358 -0.872 9.892 1.00 91.75 192 ALA A CA 1
ATOM 1537 C C . ALA A 1 192 ? -3.026 -2.226 9.586 1.00 91.75 192 ALA A C 1
ATOM 1539 O O . ALA A 1 192 ? -4.134 -2.248 9.058 1.00 91.75 192 ALA A O 1
ATOM 1540 N N . GLU A 1 193 ? -2.415 -3.354 9.955 1.00 90.62 193 GLU A N 1
ATOM 1541 C CA . GLU A 1 193 ? -3.054 -4.668 9.825 1.00 90.62 193 GLU A CA 1
ATOM 1542 C C . GLU A 1 193 ? -4.294 -4.774 10.723 1.00 90.62 193 GLU A C 1
ATOM 1544 O O . GLU A 1 193 ? -5.340 -5.256 10.289 1.00 90.62 193 GLU A O 1
ATOM 1549 N N . ALA A 1 194 ? -4.210 -4.270 11.956 1.00 90.88 194 ALA A N 1
ATOM 1550 C CA . ALA A 1 194 ? -5.341 -4.223 12.877 1.00 90.88 194 ALA A CA 1
ATOM 1551 C C . ALA A 1 194 ? -6.500 -3.385 12.315 1.00 90.88 194 ALA A C 1
ATOM 1553 O O . ALA A 1 194 ? -7.644 -3.837 12.298 1.00 90.88 194 ALA A O 1
ATOM 1554 N N . VAL A 1 195 ? -6.181 -2.203 11.775 1.00 92.44 195 VAL A N 1
ATOM 1555 C CA . VAL A 1 195 ? -7.153 -1.309 11.126 1.00 92.44 195 VAL A CA 1
ATOM 1556 C C . VAL A 1 195 ? -7.808 -1.994 9.923 1.00 92.44 195 VAL A C 1
ATOM 1558 O O . VAL A 1 195 ? -9.011 -1.853 9.724 1.00 92.44 195 VAL A O 1
ATOM 1561 N N . CYS A 1 196 ? -7.048 -2.770 9.145 1.00 92.88 196 CYS A N 1
ATOM 1562 C CA . CYS A 1 196 ? -7.570 -3.500 7.990 1.00 92.88 196 CYS A CA 1
ATOM 1563 C C . CYS A 1 196 ? -8.613 -4.535 8.399 1.00 92.88 196 CYS A C 1
ATOM 1565 O O . CYS A 1 196 ? -9.706 -4.547 7.839 1.00 92.88 196 CYS A O 1
ATOM 1567 N N . ASN A 1 197 ? -8.313 -5.337 9.422 1.00 90.94 197 ASN A N 1
ATOM 1568 C CA . ASN A 1 197 ? -9.254 -6.339 9.921 1.00 90.94 197 ASN A CA 1
ATOM 1569 C C . ASN A 1 197 ? -10.534 -5.687 10.466 1.00 90.94 197 ASN A C 1
ATOM 1571 O O . ASN A 1 197 ? -11.625 -6.172 10.183 1.00 90.94 197 ASN A O 1
ATOM 1575 N N . LEU A 1 198 ? -10.416 -4.553 11.170 1.00 90.38 198 LEU A N 1
ATOM 1576 C CA . LEU A 1 198 ? -11.583 -3.819 11.670 1.00 90.38 198 LEU A CA 1
ATOM 1577 C C . LEU A 1 198 ? -12.436 -3.275 10.508 1.00 90.38 198 LEU A C 1
ATOM 1579 O O . LEU A 1 198 ? -13.655 -3.431 10.501 1.00 90.38 198 LEU A O 1
ATOM 1583 N N . LEU A 1 199 ? -11.808 -2.674 9.492 1.00 92.06 199 LEU A N 1
ATOM 1584 C CA . LEU A 1 199 ? -12.520 -2.170 8.311 1.00 92.06 199 LEU A CA 1
ATOM 1585 C C . LEU A 1 199 ? -13.195 -3.288 7.505 1.00 92.06 199 LEU A C 1
ATOM 1587 O O . LEU A 1 199 ? -14.220 -3.034 6.883 1.00 92.06 199 LEU A O 1
ATOM 1591 N N . GLN A 1 200 ? -12.639 -4.502 7.507 1.00 91.12 200 GLN A N 1
ATOM 1592 C CA . GLN A 1 200 ? -13.241 -5.670 6.855 1.00 91.12 200 GLN A CA 1
ATOM 1593 C C . GLN A 1 200 ? -14.443 -6.223 7.625 1.00 91.12 200 GLN A C 1
ATOM 1595 O O . GLN A 1 200 ? -15.385 -6.700 7.003 1.00 91.12 200 GLN A O 1
ATOM 1600 N N . SER A 1 201 ? -14.431 -6.153 8.959 1.00 88.75 201 SER A N 1
ATOM 1601 C CA . SER A 1 201 ? -15.556 -6.603 9.790 1.00 88.75 201 SER A CA 1
ATOM 1602 C C . SER A 1 201 ? -16.717 -5.605 9.856 1.00 88.75 201 SER A C 1
ATOM 1604 O O . SER A 1 201 ? -17.731 -5.887 10.489 1.00 88.75 201 SER A O 1
ATOM 1606 N N . LEU A 1 202 ? -16.563 -4.414 9.273 1.00 89.88 202 LEU A N 1
ATOM 1607 C CA . LEU A 1 202 ? -17.514 -3.320 9.424 1.00 89.88 202 LEU A CA 1
ATOM 1608 C C . LEU A 1 202 ? -18.670 -3.435 8.422 1.00 89.88 202 LEU A C 1
ATOM 1610 O O . LEU A 1 202 ? -18.461 -3.364 7.213 1.00 89.88 202 LEU A O 1
ATOM 1614 N N . ASP A 1 203 ? -19.895 -3.542 8.938 1.00 92.50 203 ASP A N 1
ATOM 1615 C CA . ASP A 1 203 ? -21.120 -3.466 8.140 1.00 92.50 203 ASP A CA 1
ATOM 1616 C C . ASP A 1 203 ? -21.549 -2.000 7.960 1.00 92.50 203 ASP A C 1
ATOM 1618 O O . ASP A 1 203 ? -21.915 -1.307 8.917 1.00 92.50 203 ASP A O 1
ATOM 1622 N N . LEU A 1 204 ? -21.475 -1.514 6.718 1.00 93.19 204 LEU A N 1
ATOM 1623 C CA . LEU A 1 204 ? -21.802 -0.132 6.363 1.00 93.19 204 LEU A CA 1
ATOM 1624 C C . LEU A 1 204 ? -23.303 0.160 6.464 1.00 93.19 204 LEU A C 1
ATOM 1626 O O . LEU A 1 204 ? -23.671 1.293 6.783 1.00 93.19 204 LEU A O 1
ATOM 1630 N N . ASP A 1 205 ? -24.165 -0.826 6.215 1.00 93.69 205 ASP A N 1
ATOM 1631 C CA . ASP A 1 205 ? -25.613 -0.621 6.211 1.00 93.69 205 ASP A CA 1
ATOM 1632 C C . ASP A 1 205 ? -26.154 -0.525 7.635 1.00 93.69 205 ASP A C 1
ATOM 1634 O O . ASP A 1 205 ? -26.874 0.428 7.959 1.00 93.69 205 ASP A O 1
ATOM 1638 N N . ALA A 1 206 ? -25.726 -1.440 8.510 1.00 94.31 206 ALA A N 1
ATOM 1639 C CA . ALA A 1 206 ? -26.056 -1.398 9.932 1.00 94.31 206 ALA A CA 1
ATOM 1640 C C . ALA A 1 206 ? -25.553 -0.102 10.588 1.00 94.31 206 ALA A C 1
ATOM 1642 O O . ALA A 1 206 ? -26.295 0.574 11.304 1.00 94.31 206 ALA A O 1
ATOM 1643 N N . LEU A 1 207 ? -24.313 0.295 10.290 1.00 92.56 207 LEU A N 1
ATOM 1644 C CA . LEU A 1 207 ? -23.716 1.508 10.843 1.00 92.56 207 LEU A CA 1
ATOM 1645 C C . LEU A 1 207 ? -24.407 2.779 10.328 1.00 92.56 207 LEU A C 1
ATOM 1647 O O . LEU A 1 207 ? -24.608 3.723 11.091 1.00 92.56 207 LEU A O 1
ATOM 1651 N N . ALA A 1 208 ? -24.837 2.812 9.064 1.00 94.50 208 ALA A N 1
ATOM 1652 C CA . ALA A 1 208 ? -25.641 3.917 8.547 1.00 94.50 208 ALA A CA 1
ATOM 1653 C C . ALA A 1 208 ? -27.016 4.005 9.234 1.00 94.50 208 ALA A C 1
ATOM 1655 O O . ALA A 1 208 ? -27.495 5.111 9.475 1.00 94.50 208 ALA A O 1
ATOM 1656 N N . GLY A 1 209 ? -27.649 2.868 9.549 1.00 94.81 209 GLY A N 1
ATOM 1657 C CA . GLY A 1 209 ? -28.891 2.817 10.331 1.00 94.81 209 GLY A CA 1
ATOM 1658 C C . GLY A 1 209 ? -28.715 3.428 11.722 1.00 94.81 209 GLY A C 1
ATOM 1659 O O . GLY A 1 209 ? -29.385 4.405 12.052 1.00 94.81 209 GLY A O 1
ATOM 1660 N N . GLN A 1 210 ? -27.717 2.946 12.468 1.00 93.94 210 GLN A N 1
ATOM 1661 C CA . GLN A 1 210 ? -27.386 3.433 13.814 1.00 93.94 210 GLN A CA 1
ATOM 1662 C C . GLN A 1 210 ? -27.108 4.943 13.849 1.00 93.94 210 GLN A C 1
ATOM 1664 O O . GLN A 1 210 ? -27.544 5.643 14.758 1.00 93.94 210 GLN A O 1
ATOM 1669 N N . LEU A 1 211 ? -26.387 5.473 12.855 1.00 93.25 211 LEU A N 1
ATOM 1670 C CA . LEU A 1 211 ? -26.077 6.904 12.797 1.00 93.25 211 LEU A CA 1
ATOM 1671 C C . LEU A 1 211 ? -27.300 7.766 12.464 1.00 93.25 211 LEU A C 1
ATOM 1673 O O . LEU A 1 211 ? -27.381 8.894 12.946 1.00 93.25 211 LEU A O 1
ATOM 1677 N N . ARG A 1 212 ? -28.245 7.262 11.659 1.00 93.38 212 ARG A N 1
ATOM 1678 C CA . ARG A 1 212 ? -29.506 7.972 11.385 1.00 93.38 212 ARG A CA 1
ATOM 1679 C C . ARG A 1 212 ? -30.400 8.007 12.616 1.00 93.38 212 ARG A C 1
ATOM 1681 O O . ARG A 1 212 ? -30.933 9.066 12.926 1.00 93.38 212 ARG A O 1
ATOM 1688 N N . GLU A 1 213 ? -30.508 6.892 13.332 1.00 93.44 213 GLU A N 1
ATOM 1689 C CA . GLU A 1 213 ? -31.240 6.825 14.602 1.00 93.44 213 GLU A CA 1
ATOM 1690 C C . GLU A 1 213 ? -30.627 7.771 15.641 1.00 93.44 213 GLU A C 1
ATOM 1692 O O . GLU A 1 213 ? -31.347 8.558 16.250 1.00 93.44 213 GLU A O 1
ATOM 1697 N N . ALA A 1 214 ? -29.295 7.793 15.762 1.00 90.12 214 ALA A N 1
ATOM 1698 C CA . ALA A 1 214 ? -28.594 8.708 16.663 1.00 90.12 214 ALA A CA 1
ATOM 1699 C C . ALA A 1 214 ? -28.853 10.194 16.339 1.00 90.12 214 ALA A C 1
ATOM 1701 O O . ALA A 1 214 ? -28.941 11.020 17.245 1.00 90.12 214 ALA A O 1
ATOM 1702 N N . LEU A 1 215 ? -29.000 10.551 15.057 1.00 91.19 215 LEU A N 1
ATOM 1703 C CA . LEU A 1 215 ? -29.352 11.918 14.643 1.00 91.19 215 LEU A CA 1
ATOM 1704 C C . LEU A 1 215 ? -30.822 12.263 14.900 1.00 91.19 215 LEU A C 1
ATOM 1706 O O . LEU A 1 215 ? -31.137 13.440 15.044 1.00 91.19 215 LEU A O 1
ATOM 1710 N N . GLN A 1 216 ? -31.715 11.272 14.931 1.00 89.12 216 GLN A N 1
ATOM 1711 C CA . GLN A 1 216 ? -33.128 11.473 15.261 1.00 89.12 216 GLN A CA 1
ATOM 1712 C C . GLN A 1 216 ? -33.352 11.572 16.772 1.00 89.12 216 GLN A C 1
ATOM 1714 O O . GLN A 1 216 ? -34.206 12.338 17.205 1.00 89.12 216 GLN A O 1
ATOM 1719 N N . SER A 1 217 ? -32.586 10.821 17.572 1.00 90.06 217 SER A N 1
ATOM 1720 C CA . SER A 1 217 ? -32.679 10.855 19.034 1.00 90.06 217 SER A CA 1
ATOM 1721 C C . SER A 1 217 ? -32.083 12.121 19.648 1.00 90.06 217 SER A C 1
ATOM 1723 O O . SER A 1 217 ? -32.515 12.544 20.717 1.00 90.06 217 SER A O 1
ATOM 1725 N N . SER A 1 218 ? -31.074 12.712 19.005 1.00 84.62 218 SER A N 1
ATOM 1726 C CA . SER A 1 218 ? -30.421 13.924 19.498 1.00 84.62 218 SER A CA 1
ATOM 1727 C C . SER A 1 218 ? -31.171 15.174 19.031 1.00 84.62 218 SER A C 1
ATOM 1729 O O . SER A 1 218 ? -31.197 15.476 17.839 1.00 84.62 218 SER A O 1
ATOM 1731 N N . GLU A 1 219 ? -31.734 15.943 19.971 1.00 74.12 219 GLU A N 1
ATOM 1732 C CA . GLU A 1 219 ? -32.414 17.220 19.678 1.00 74.12 219 GLU A CA 1
ATOM 1733 C C . GLU A 1 219 ? -31.471 18.236 19.006 1.00 74.12 219 GLU A C 1
ATOM 1735 O O . GLU A 1 219 ? -31.873 18.995 18.122 1.00 74.12 219 GLU A O 1
ATOM 1740 N N . THR A 1 220 ? -30.184 18.211 19.368 1.00 80.19 220 THR A N 1
ATOM 1741 C CA . THR A 1 220 ? -29.120 18.954 18.687 1.00 80.19 220 THR A CA 1
ATOM 1742 C C . THR A 1 220 ? -28.368 18.049 17.718 1.00 80.19 220 THR A C 1
ATOM 1744 O O . THR A 1 220 ? -27.752 17.064 18.120 1.00 80.19 220 THR A O 1
ATOM 1747 N N . GLN A 1 221 ? -28.372 18.414 16.436 1.00 78.56 221 GLN A N 1
ATOM 1748 C CA . GLN A 1 221 ? -27.652 17.692 15.387 1.00 78.56 221 GLN A CA 1
ATOM 1749 C C . GLN A 1 221 ? -26.135 17.767 15.618 1.00 78.56 221 GLN A C 1
ATOM 1751 O O . GLN A 1 221 ? -25.497 18.786 15.339 1.00 78.56 221 GLN A O 1
ATOM 1756 N N . ASP A 1 222 ? -25.540 16.678 16.104 1.00 86.56 222 ASP A N 1
ATOM 1757 C CA . ASP A 1 222 ? -24.104 16.623 16.354 1.00 86.56 222 ASP A CA 1
ATOM 1758 C C . ASP A 1 222 ? -23.308 16.680 15.036 1.00 86.56 222 ASP A C 1
ATOM 1760 O O . ASP A 1 222 ? -23.368 15.750 14.217 1.00 86.56 222 ASP A O 1
ATOM 1764 N N . PRO A 1 223 ? -22.447 17.698 14.826 1.00 88.88 223 PRO A N 1
ATOM 1765 C CA . PRO A 1 223 ? -21.706 17.849 13.573 1.00 88.88 223 PRO A CA 1
ATOM 1766 C C . PRO A 1 223 ? -20.719 16.699 13.328 1.00 88.88 223 PRO A C 1
ATOM 1768 O O . PRO A 1 223 ? -20.319 16.445 12.190 1.00 88.88 223 PRO A O 1
ATOM 1771 N N . LYS A 1 224 ? -20.307 15.987 14.386 1.00 89.06 224 LYS A N 1
ATOM 1772 C CA . LYS A 1 224 ? -19.447 14.800 14.288 1.00 89.06 224 LYS A CA 1
ATOM 1773 C C . LYS A 1 224 ? -20.195 13.617 13.674 1.00 89.06 224 LYS A C 1
ATOM 1775 O O . LYS A 1 224 ? -19.644 12.951 12.798 1.00 89.06 224 LYS A O 1
ATOM 1780 N N . VAL A 1 225 ? -21.437 13.390 14.102 1.00 91.69 225 VAL A N 1
ATOM 1781 C CA . VAL A 1 225 ? -22.284 12.292 13.621 1.00 91.69 225 VAL A CA 1
ATOM 1782 C C . VAL A 1 225 ? -22.684 12.543 12.167 1.00 91.69 225 VAL A C 1
ATOM 1784 O O . VAL A 1 225 ? -22.537 11.646 11.342 1.00 91.69 225 VAL A O 1
ATOM 1787 N N . LEU A 1 226 ? -23.027 13.787 11.811 1.00 93.06 226 LEU A N 1
ATOM 1788 C CA . LEU A 1 226 ? -23.299 14.188 10.423 1.00 93.06 226 LEU A CA 1
ATOM 1789 C C . LEU A 1 226 ? -22.107 13.931 9.488 1.00 93.06 226 LEU A C 1
ATOM 1791 O O . LEU A 1 226 ? -22.245 13.286 8.449 1.00 93.06 226 LEU A O 1
ATOM 1795 N N . LYS A 1 227 ? -20.905 14.390 9.868 1.00 93.12 227 LYS A N 1
ATOM 1796 C CA . LYS A 1 227 ? -19.684 14.160 9.073 1.00 93.12 227 LYS A CA 1
ATOM 1797 C C . LYS A 1 227 ? -19.358 12.674 8.936 1.00 93.12 227 LYS A C 1
ATOM 1799 O O . LYS A 1 227 ? -18.823 12.261 7.910 1.00 93.12 227 LYS A O 1
ATOM 1804 N N . ARG A 1 228 ? -19.641 11.880 9.971 1.00 94.75 228 ARG A N 1
ATOM 1805 C CA . ARG A 1 228 ? -19.458 10.428 9.951 1.00 94.75 228 ARG A CA 1
ATOM 1806 C C . ARG A 1 228 ? -20.442 9.759 8.995 1.00 94.75 228 ARG A C 1
ATOM 1808 O O . ARG A 1 228 ? -19.999 9.007 8.132 1.00 94.75 228 ARG A O 1
ATOM 1815 N N . LEU A 1 229 ? -21.729 10.088 9.095 1.00 95.00 229 LEU A N 1
ATOM 1816 C CA . LEU A 1 229 ? -22.772 9.572 8.210 1.00 95.00 229 LEU A CA 1
ATOM 1817 C C . LEU A 1 229 ? -22.461 9.881 6.740 1.00 95.00 229 LEU A C 1
ATOM 1819 O O . LEU A 1 229 ? -22.534 8.984 5.909 1.00 95.00 229 LEU A O 1
ATOM 1823 N N . HIS A 1 230 ? -22.005 11.101 6.438 1.00 94.69 230 HIS A N 1
ATOM 1824 C CA . HIS A 1 230 ? -21.637 11.492 5.076 1.00 94.69 230 HIS A CA 1
ATOM 1825 C C . HIS A 1 230 ? -20.567 10.579 4.453 1.00 94.69 230 HIS A C 1
ATOM 1827 O O . HIS A 1 230 ? -20.689 10.173 3.299 1.00 94.69 230 HIS A O 1
ATOM 1833 N N . VAL A 1 231 ? -19.528 10.214 5.214 1.00 95.00 231 VAL A N 1
ATOM 1834 C CA . VAL A 1 231 ? -18.489 9.292 4.724 1.00 95.00 231 VAL A CA 1
ATOM 1835 C C . VAL A 1 231 ? -19.068 7.901 4.471 1.00 95.00 231 VAL A C 1
ATOM 1837 O O . VAL A 1 231 ? -18.776 7.297 3.443 1.00 95.00 231 VAL A O 1
ATOM 1840 N N . VAL A 1 232 ? -19.897 7.397 5.384 1.00 95.50 232 VAL A N 1
ATOM 1841 C CA . VAL A 1 232 ? -20.495 6.056 5.282 1.00 95.50 232 VAL A 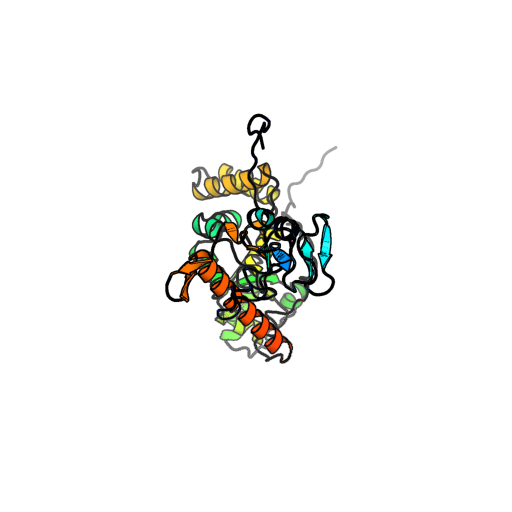CA 1
ATOM 1842 C C . VAL A 1 232 ? -21.425 5.969 4.073 1.00 95.50 232 VAL A C 1
ATOM 1844 O O . VAL A 1 232 ? -21.346 5.019 3.298 1.00 95.50 232 VAL A O 1
ATOM 1847 N N . GLU A 1 233 ? -22.255 6.988 3.854 1.00 94.88 233 GLU A N 1
ATOM 1848 C CA . GLU A 1 233 ? -23.133 7.059 2.687 1.00 94.88 233 GLU A CA 1
ATOM 1849 C C . GLU A 1 233 ? -22.351 7.176 1.376 1.00 94.88 233 GLU A C 1
ATOM 1851 O O . GLU A 1 233 ? -22.736 6.546 0.393 1.00 94.88 233 GLU A O 1
ATOM 1856 N N . ALA A 1 234 ? -21.224 7.896 1.359 1.00 94.44 234 ALA A N 1
ATOM 1857 C CA . ALA A 1 234 ? -20.346 7.958 0.191 1.00 94.44 234 ALA A CA 1
ATOM 1858 C C . ALA A 1 234 ? -19.736 6.585 -0.156 1.00 94.44 234 ALA A C 1
ATOM 1860 O O . ALA A 1 234 ? -19.670 6.210 -1.330 1.00 94.44 234 ALA A O 1
ATOM 1861 N N . PHE A 1 235 ? -19.338 5.796 0.847 1.00 94.56 235 PHE A N 1
ATOM 1862 C CA . PHE A 1 235 ? -18.877 4.420 0.628 1.00 94.56 235 PHE A CA 1
ATOM 1863 C C . PHE A 1 235 ? -20.006 3.504 0.150 1.00 94.56 235 PHE A C 1
ATOM 1865 O O . PHE A 1 235 ? -19.808 2.735 -0.789 1.00 94.56 235 PHE A O 1
ATOM 1872 N N . ARG A 1 236 ? -21.213 3.647 0.707 1.00 94.00 236 ARG A N 1
ATOM 1873 C CA . ARG A 1 236 ? -22.381 2.875 0.265 1.00 94.00 236 ARG A CA 1
ATOM 1874 C C . ARG A 1 236 ? -22.778 3.203 -1.176 1.00 94.00 236 ARG A C 1
ATOM 1876 O O . ARG A 1 236 ? -23.047 2.298 -1.954 1.00 94.00 236 ARG A O 1
ATOM 1883 N N . ALA A 1 237 ? -22.780 4.484 -1.545 1.00 93.56 237 ALA A N 1
ATOM 1884 C CA . ALA A 1 237 ? -23.108 4.930 -2.898 1.00 93.56 237 ALA A CA 1
ATOM 1885 C C . ALA A 1 237 ? -22.057 4.502 -3.935 1.00 93.56 237 ALA A C 1
ATOM 1887 O O . ALA A 1 237 ? -22.401 4.233 -5.083 1.00 93.56 237 ALA A O 1
ATOM 1888 N N . SER A 1 238 ? -20.781 4.434 -3.541 1.00 92.31 238 SER A N 1
ATOM 1889 C CA . SER A 1 238 ? -19.692 4.008 -4.430 1.00 92.31 238 SER A CA 1
ATOM 1890 C C . SER A 1 238 ? -19.523 2.489 -4.525 1.00 92.31 238 SER A C 1
ATOM 1892 O O . SER A 1 238 ? -18.876 2.022 -5.461 1.00 92.31 238 SER A O 1
ATOM 1894 N N . GLY A 1 239 ? -20.072 1.716 -3.579 1.00 91.25 239 GLY A N 1
ATOM 1895 C CA . GLY A 1 239 ? -19.914 0.259 -3.523 1.00 91.25 239 GLY A CA 1
ATOM 1896 C C . GLY A 1 239 ? -18.463 -0.195 -3.315 1.00 91.25 239 GLY A C 1
ATOM 1897 O O . GLY A 1 239 ? -18.114 -1.324 -3.654 1.00 91.25 239 GLY A O 1
ATOM 1898 N N . GLN A 1 240 ? -17.592 0.690 -2.819 1.00 92.00 240 GLN A N 1
ATOM 1899 C CA . GLN A 1 240 ? -16.173 0.401 -2.614 1.00 92.00 240 GLN A CA 1
ATOM 1900 C C . GLN A 1 240 ? -15.911 -0.110 -1.205 1.00 92.00 240 GLN A C 1
ATOM 1902 O O . GLN A 1 240 ? -16.473 0.391 -0.233 1.00 92.00 240 GLN A O 1
ATOM 1907 N N . ASN A 1 241 ? -14.979 -1.055 -1.087 1.00 92.25 241 ASN A N 1
ATOM 1908 C CA . ASN A 1 241 ? -14.591 -1.581 0.213 1.00 92.25 241 ASN A CA 1
ATOM 1909 C C . ASN A 1 241 ? -13.655 -0.597 0.939 1.00 92.25 241 ASN A C 1
ATOM 1911 O O . ASN A 1 241 ? -12.577 -0.287 0.418 1.00 92.25 241 ASN A O 1
ATOM 1915 N N . PRO A 1 242 ? -13.984 -0.161 2.172 1.00 94.31 242 PRO A N 1
ATOM 1916 C CA . PRO A 1 242 ? -13.130 0.736 2.955 1.00 94.31 242 PRO A CA 1
ATOM 1917 C C . PRO A 1 242 ? -11.730 0.175 3.238 1.00 94.31 242 PRO A C 1
ATOM 1919 O O . PRO A 1 242 ? -10.776 0.935 3.404 1.00 94.31 242 PRO A O 1
ATOM 1922 N N . ALA A 1 243 ? -11.584 -1.154 3.254 1.00 93.88 243 ALA A N 1
ATOM 1923 C CA . ALA A 1 243 ? -10.309 -1.837 3.463 1.00 93.88 243 ALA A CA 1
ATOM 1924 C C . ALA A 1 243 ? -9.239 -1.465 2.415 1.00 93.88 243 ALA A C 1
ATOM 1926 O O . ALA A 1 243 ? -8.050 -1.514 2.718 1.00 93.88 243 ALA A O 1
ATOM 1927 N N . TRP A 1 244 ? -9.634 -1.022 1.213 1.00 94.44 244 TRP A N 1
ATOM 1928 C CA . TRP A 1 244 ? -8.701 -0.607 0.155 1.00 94.44 244 TRP A CA 1
ATOM 1929 C C . TRP A 1 244 ? -7.942 0.693 0.466 1.00 94.44 244 TRP A C 1
ATOM 1931 O O . TRP A 1 244 ? -6.982 1.025 -0.223 1.00 94.44 244 TRP A O 1
ATOM 1941 N N . MET A 1 245 ? -8.310 1.420 1.528 1.00 94.88 245 MET A N 1
ATOM 1942 C CA . MET A 1 245 ? -7.499 2.534 2.044 1.00 94.88 245 MET A CA 1
ATOM 1943 C C . MET A 1 245 ? -6.158 2.072 2.639 1.00 94.88 245 MET A C 1
ATOM 1945 O O . MET A 1 245 ? -5.264 2.894 2.870 1.00 94.88 245 MET A O 1
ATOM 1949 N N . ILE A 1 246 ? -6.029 0.776 2.923 1.00 95.75 246 ILE A N 1
ATOM 1950 C CA . ILE A 1 246 ? -4.820 0.153 3.442 1.00 95.75 246 ILE A CA 1
ATOM 1951 C C . ILE A 1 246 ? -4.162 -0.619 2.305 1.00 95.75 246 ILE A C 1
ATOM 1953 O O . ILE A 1 246 ? -4.754 -1.499 1.683 1.00 95.75 246 ILE A O 1
ATOM 1957 N N . LEU A 1 247 ? -2.918 -0.257 2.025 1.00 95.31 247 LEU A N 1
ATOM 1958 C CA . LEU A 1 247 ? -2.145 -0.773 0.914 1.00 95.31 247 LEU A CA 1
ATOM 1959 C C . LEU A 1 247 ? -1.384 -2.020 1.354 1.00 95.31 247 LEU A C 1
ATOM 1961 O O . LEU A 1 247 ? -0.546 -1.951 2.252 1.00 95.31 247 LEU A O 1
ATOM 1965 N N . SER A 1 248 ? -1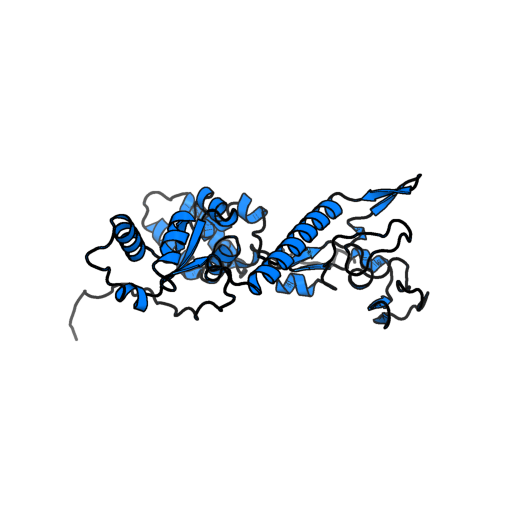.643 -3.141 0.687 1.00 94.38 248 SER A N 1
ATOM 1966 C CA . SER A 1 248 ? -0.783 -4.335 0.738 1.00 94.38 248 SER A CA 1
ATOM 1967 C C . SER A 1 248 ? 0.259 -4.336 -0.383 1.00 94.38 248 SER A C 1
ATOM 1969 O O . SER A 1 248 ? 1.357 -4.845 -0.206 1.00 94.38 248 SER A O 1
ATOM 1971 N N . ALA A 1 249 ? -0.068 -3.715 -1.519 1.00 95.75 249 ALA A N 1
ATOM 1972 C CA . ALA A 1 249 ? 0.823 -3.551 -2.659 1.00 95.75 249 ALA A CA 1
ATOM 1973 C C . ALA A 1 249 ? 0.929 -2.065 -3.015 1.00 95.75 249 ALA A C 1
ATOM 1975 O O . ALA A 1 249 ? -0.075 -1.350 -3.032 1.00 95.75 249 ALA A O 1
ATOM 1976 N N . LEU A 1 250 ? 2.143 -1.599 -3.306 1.00 96.75 250 LEU A N 1
ATOM 1977 C CA . LEU A 1 250 ? 2.412 -0.220 -3.701 1.00 96.75 250 LEU A CA 1
ATOM 1978 C C . LEU A 1 250 ? 2.743 -0.158 -5.201 1.00 96.75 250 LEU A C 1
ATOM 1980 O O . LEU A 1 250 ? 3.717 -0.783 -5.622 1.00 96.75 250 LEU A O 1
ATOM 1984 N N . PRO A 1 251 ? 2.001 0.603 -6.026 1.00 96.94 251 PRO A N 1
ATOM 1985 C CA . PRO A 1 251 ? 2.331 0.754 -7.437 1.00 96.94 251 PRO A CA 1
ATOM 1986 C C . PRO A 1 251 ? 3.623 1.563 -7.635 1.00 96.94 251 PRO A C 1
ATOM 1988 O O . PRO A 1 251 ? 3.864 2.588 -6.989 1.00 96.94 251 PRO A O 1
ATOM 1991 N N . VAL A 1 252 ? 4.439 1.124 -8.592 1.00 97.19 252 VAL A N 1
ATOM 1992 C CA . VAL A 1 252 ? 5.662 1.804 -9.028 1.00 97.19 252 VAL A CA 1
ATOM 1993 C C . VAL A 1 252 ? 5.409 2.477 -10.365 1.00 97.19 252 VAL A C 1
ATOM 1995 O O . VAL A 1 252 ? 5.034 1.818 -11.341 1.00 97.19 252 VAL A O 1
ATOM 1998 N N . LEU A 1 253 ? 5.646 3.790 -10.417 1.00 96.69 253 LEU A N 1
ATOM 1999 C CA . LEU A 1 253 ? 5.489 4.552 -11.650 1.00 96.69 253 LEU A CA 1
ATOM 2000 C C . LEU A 1 253 ? 6.423 4.038 -12.768 1.00 96.69 253 LEU A C 1
ATOM 2002 O O . LEU A 1 253 ? 7.545 3.595 -12.487 1.00 96.69 253 LEU A O 1
ATOM 2006 N N . PRO A 1 254 ? 5.998 4.149 -14.039 1.00 96.75 254 PRO A N 1
ATOM 2007 C CA . PRO A 1 254 ? 6.846 3.880 -15.194 1.00 96.75 254 PRO A CA 1
ATOM 2008 C C . PRO A 1 254 ? 8.137 4.725 -15.173 1.00 96.75 254 PRO A C 1
ATOM 2010 O O . PRO A 1 254 ? 8.083 5.905 -14.815 1.00 96.75 254 PRO A O 1
ATOM 2013 N N . PRO A 1 255 ? 9.298 4.169 -15.567 1.00 94.62 255 PRO A N 1
ATOM 2014 C CA . PRO A 1 255 ? 10.601 4.827 -15.442 1.00 94.62 255 PRO A CA 1
ATOM 2015 C C . PRO A 1 255 ? 10.748 6.106 -16.277 1.00 94.62 255 PRO A C 1
ATOM 2017 O O . PRO A 1 255 ? 11.451 7.014 -15.853 1.00 94.62 255 PRO A O 1
ATOM 2020 N N . GLU A 1 256 ? 10.059 6.225 -17.416 1.00 93.75 256 GLU A N 1
ATOM 2021 C CA . GLU A 1 256 ? 10.071 7.453 -18.237 1.00 93.75 256 GLU A CA 1
ATOM 2022 C C . GLU A 1 256 ? 9.427 8.655 -17.527 1.00 93.75 256 GLU A C 1
ATOM 2024 O O . GLU A 1 256 ? 9.721 9.802 -17.848 1.00 93.75 256 GLU A O 1
ATOM 2029 N N . LEU A 1 257 ? 8.545 8.412 -16.551 1.00 95.06 257 LEU A N 1
ATOM 2030 C CA . LEU A 1 257 ? 7.962 9.470 -15.717 1.00 95.06 257 LEU A CA 1
ATOM 2031 C C . LEU A 1 257 ? 8.864 9.841 -14.528 1.00 95.06 257 LEU A C 1
ATOM 2033 O O . LEU A 1 257 ? 8.574 10.799 -13.818 1.00 95.06 257 LEU A O 1
ATOM 2037 N N . ARG A 1 258 ? 9.947 9.086 -14.305 1.00 95.12 258 ARG A N 1
ATOM 2038 C CA . ARG A 1 258 ? 10.931 9.284 -13.229 1.00 95.12 258 ARG A CA 1
ATOM 2039 C C . ARG A 1 258 ? 12.363 9.059 -13.741 1.00 95.12 258 ARG A C 1
ATOM 2041 O O . ARG A 1 258 ? 13.058 8.161 -13.252 1.00 95.12 258 ARG A O 1
ATOM 2048 N N . PRO A 1 259 ? 12.811 9.836 -14.741 1.00 91.81 259 PRO A N 1
ATOM 2049 C CA . PRO A 1 259 ? 14.070 9.582 -15.421 1.00 91.81 259 PRO A CA 1
ATOM 2050 C C . PRO A 1 259 ? 15.279 9.730 -14.489 1.00 91.81 259 PRO A C 1
ATOM 2052 O O . PRO A 1 259 ? 15.257 10.446 -13.480 1.00 91.81 259 PRO A O 1
ATOM 2055 N N . VAL A 1 260 ? 16.345 9.032 -14.870 1.00 91.31 260 VAL A N 1
ATOM 2056 C CA . VAL A 1 260 ? 17.700 9.206 -14.348 1.00 91.31 260 VAL A CA 1
ATOM 2057 C C . VAL A 1 260 ? 18.539 9.717 -15.510 1.00 91.31 260 VAL A C 1
ATOM 2059 O O . VAL A 1 260 ? 18.556 9.101 -16.575 1.00 91.31 260 VAL A O 1
ATOM 2062 N N . LEU A 1 261 ? 19.183 10.863 -15.321 1.00 89.75 261 LEU A N 1
ATOM 2063 C CA . LEU A 1 261 ? 19.964 11.547 -16.341 1.00 89.75 261 LEU A CA 1
ATOM 2064 C C . LEU A 1 261 ? 21.450 11.423 -16.026 1.00 89.75 261 LEU A C 1
ATOM 2066 O O . LEU A 1 261 ? 21.875 11.571 -14.881 1.00 89.75 261 LEU A O 1
ATOM 2070 N N . LEU A 1 262 ? 22.237 11.174 -17.064 1.00 88.69 262 LEU A N 1
ATOM 2071 C CA . LEU A 1 262 ? 23.689 11.254 -16.998 1.00 88.69 262 LEU A CA 1
ATOM 2072 C C . LEU A 1 262 ? 24.086 12.684 -17.367 1.00 88.69 262 LEU A C 1
ATOM 2074 O O . LEU A 1 262 ? 23.713 13.171 -18.432 1.00 88.69 262 LEU A O 1
ATOM 2078 N N . LEU A 1 263 ? 24.799 13.354 -16.469 1.00 91.19 263 LEU A N 1
ATOM 2079 C CA . LEU A 1 263 ? 25.350 14.686 -16.691 1.00 91.19 263 LEU A CA 1
ATOM 2080 C C . LEU A 1 263 ? 26.794 14.589 -17.187 1.00 91.19 263 LEU A C 1
ATOM 2082 O O . LEU A 1 263 ? 27.491 13.592 -16.961 1.00 91.19 263 LEU A O 1
ATOM 2086 N N . ASP A 1 264 ? 27.273 15.684 -17.771 1.00 89.88 264 ASP A N 1
ATOM 2087 C CA . ASP A 1 264 ? 28.677 15.830 -18.132 1.00 89.88 264 ASP A CA 1
ATOM 2088 C C . ASP A 1 264 ? 29.572 15.669 -16.890 1.00 89.88 264 ASP A C 1
ATOM 2090 O O . ASP A 1 264 ? 29.301 16.200 -15.801 1.00 89.88 264 ASP A O 1
ATOM 2094 N N . GLY A 1 265 ? 30.634 14.876 -17.049 1.00 86.38 265 GLY A N 1
ATOM 2095 C CA . GLY A 1 265 ? 31.536 14.492 -15.961 1.00 86.38 265 GLY A CA 1
ATOM 2096 C C . GLY A 1 265 ? 31.128 13.227 -15.197 1.00 86.38 265 GLY A C 1
ATOM 2097 O O . GLY A 1 265 ? 31.622 13.009 -14.096 1.00 86.38 265 GLY A O 1
ATOM 2098 N N . GLY A 1 266 ? 30.226 12.400 -15.742 1.00 82.69 266 GLY A N 1
ATOM 2099 C CA . GLY A 1 266 ? 29.894 11.081 -15.178 1.00 82.69 266 GLY A CA 1
ATOM 2100 C C . GLY A 1 266 ? 29.029 11.126 -13.915 1.00 82.69 266 GLY A C 1
ATOM 2101 O O . GLY A 1 266 ? 28.851 10.109 -13.247 1.00 82.69 266 GLY A O 1
ATOM 2102 N N . ARG A 1 267 ? 28.477 12.297 -13.581 1.00 86.75 267 ARG A N 1
ATOM 2103 C CA . ARG A 1 267 ? 27.519 12.455 -12.481 1.00 86.75 267 ARG A CA 1
ATOM 2104 C C . ARG A 1 267 ? 26.143 11.973 -12.921 1.00 86.75 267 ARG A C 1
ATOM 2106 O O . ARG A 1 267 ? 25.748 12.157 -14.068 1.00 86.75 267 ARG A O 1
ATOM 2113 N N . ILE A 1 268 ? 25.402 11.397 -11.984 1.00 88.75 268 ILE A N 1
ATOM 2114 C CA . ILE A 1 268 ? 24.056 10.882 -12.218 1.00 88.75 268 ILE A CA 1
ATOM 2115 C C . ILE A 1 268 ? 23.073 11.775 -11.462 1.00 88.75 268 ILE A C 1
ATOM 2117 O O . ILE A 1 268 ? 23.215 11.964 -10.257 1.00 88.75 268 ILE A O 1
ATOM 2121 N N . ALA A 1 269 ? 22.089 12.324 -12.168 1.00 91.25 269 ALA A N 1
ATOM 2122 C CA . ALA A 1 269 ? 20.967 13.044 -11.581 1.00 91.25 269 ALA A CA 1
ATOM 2123 C C . ALA A 1 269 ? 19.734 12.132 -11.576 1.00 91.25 269 ALA A C 1
ATOM 2125 O O . ALA A 1 269 ? 19.261 11.704 -12.630 1.00 91.25 269 ALA A O 1
ATOM 2126 N N . SER A 1 270 ? 19.213 11.817 -10.393 1.00 92.94 270 SER A N 1
ATOM 2127 C CA . SER A 1 270 ? 17.982 11.045 -10.215 1.00 92.94 270 SER A CA 1
ATOM 2128 C C . SER A 1 270 ? 16.810 11.956 -9.851 1.00 92.94 270 SER A C 1
ATOM 2130 O O . SER A 1 270 ? 16.971 12.989 -9.212 1.00 92.94 270 SER A O 1
ATOM 2132 N N . SER A 1 271 ? 15.602 11.557 -10.254 1.00 94.06 271 SER A N 1
ATOM 2133 C CA . SER A 1 271 ? 14.363 12.147 -9.730 1.00 94.06 271 SER A CA 1
ATOM 2134 C C . SER A 1 271 ? 14.170 11.795 -8.244 1.00 94.06 271 SER A C 1
ATOM 2136 O O . SER A 1 271 ? 14.345 10.627 -7.891 1.00 94.06 271 SER A O 1
ATOM 2138 N N . ASP A 1 272 ? 13.678 12.724 -7.412 1.00 95.94 272 ASP A N 1
ATOM 2139 C CA . ASP A 1 272 ? 13.399 12.502 -5.972 1.00 95.94 272 ASP A CA 1
ATOM 2140 C C . ASP A 1 272 ? 12.497 11.285 -5.702 1.00 95.94 272 ASP A C 1
ATOM 2142 O O . ASP A 1 272 ? 12.622 10.593 -4.690 1.00 95.94 272 ASP A O 1
ATOM 2146 N N . LEU A 1 273 ? 11.580 10.991 -6.632 1.00 95.94 273 LEU A N 1
ATOM 2147 C CA . LEU A 1 273 ? 10.709 9.817 -6.559 1.00 95.94 273 LEU A CA 1
ATOM 2148 C C . LEU A 1 273 ? 11.504 8.511 -6.481 1.00 95.94 273 LEU A C 1
ATOM 2150 O O . LEU A 1 273 ? 11.098 7.598 -5.765 1.00 95.94 273 LEU A O 1
ATOM 2154 N N . ASN A 1 274 ? 12.626 8.415 -7.197 1.00 95.50 274 ASN A N 1
ATOM 2155 C CA . ASN A 1 274 ? 13.464 7.221 -7.165 1.00 95.50 274 ASN A CA 1
ATOM 2156 C C . ASN A 1 274 ? 14.071 7.037 -5.772 1.00 95.50 274 ASN A C 1
ATOM 2158 O O . ASN A 1 274 ? 14.010 5.935 -5.239 1.00 95.50 274 ASN A O 1
ATOM 2162 N N . ASP A 1 275 ? 14.537 8.110 -5.133 1.00 94.62 275 ASP A N 1
ATOM 2163 C CA . ASP A 1 275 ? 15.088 8.050 -3.777 1.00 94.62 275 ASP A CA 1
ATOM 2164 C C . ASP A 1 275 ? 14.026 7.629 -2.751 1.00 94.62 275 ASP A C 1
ATOM 2166 O O . ASP A 1 275 ? 14.309 6.847 -1.837 1.00 94.62 275 ASP A O 1
ATOM 2170 N N . LEU A 1 276 ? 12.785 8.104 -2.904 1.00 96.38 276 LEU A N 1
ATOM 2171 C CA . LEU A 1 276 ? 11.659 7.671 -2.073 1.00 96.38 276 LEU A CA 1
ATOM 2172 C C . LEU A 1 276 ? 11.351 6.182 -2.273 1.00 96.38 276 LEU A C 1
ATOM 2174 O O . LEU A 1 276 ? 11.198 5.462 -1.283 1.00 96.38 276 LEU A O 1
ATOM 2178 N N . TYR A 1 277 ? 11.322 5.698 -3.518 1.00 96.88 277 TYR A N 1
ATOM 2179 C CA . TYR A 1 277 ? 11.142 4.274 -3.805 1.00 96.88 277 TYR A CA 1
ATOM 2180 C C . TYR A 1 277 ? 12.274 3.420 -3.227 1.00 96.88 277 TYR A C 1
ATOM 2182 O O . TYR A 1 277 ? 11.994 2.419 -2.567 1.00 96.88 277 TYR A O 1
ATOM 2190 N N . CYS A 1 278 ? 13.532 3.841 -3.383 1.00 96.00 278 CYS A N 1
ATOM 2191 C CA . CYS A 1 278 ? 14.686 3.169 -2.786 1.00 96.00 278 CYS A CA 1
ATOM 2192 C C . CYS A 1 278 ? 14.539 3.057 -1.265 1.00 96.00 278 CYS A C 1
ATOM 2194 O O . CYS A 1 278 ? 14.778 1.998 -0.691 1.00 96.00 278 CYS A O 1
ATOM 2196 N N . ARG A 1 279 ? 14.103 4.127 -0.584 1.00 96.62 279 ARG A N 1
ATOM 2197 C CA . ARG A 1 279 ? 13.880 4.106 0.874 1.00 96.62 279 ARG A CA 1
ATOM 2198 C C . ARG A 1 279 ? 12.775 3.135 1.281 1.00 96.62 279 ARG A C 1
ATOM 2200 O O . ARG A 1 279 ? 12.926 2.460 2.300 1.00 96.62 279 ARG A O 1
ATOM 2207 N N . VAL A 1 280 ? 11.680 3.074 0.523 1.00 96.44 280 VAL A N 1
ATOM 2208 C CA . VAL A 1 280 ? 10.593 2.113 0.771 1.00 96.44 280 VAL A CA 1
ATOM 2209 C C . VAL A 1 280 ? 11.110 0.688 0.604 1.00 96.44 280 VAL A C 1
ATOM 2211 O O . VAL A 1 280 ? 10.939 -0.117 1.516 1.00 96.44 280 VAL A O 1
ATOM 2214 N N . LEU A 1 281 ? 11.816 0.403 -0.492 1.00 96.44 281 LEU A N 1
ATOM 2215 C CA . LEU A 1 281 ? 12.390 -0.913 -0.773 1.00 96.44 281 LEU A CA 1
ATOM 2216 C C . LEU A 1 281 ? 13.400 -1.341 0.292 1.00 96.44 281 LEU A C 1
ATOM 2218 O O . LEU A 1 281 ? 13.245 -2.409 0.869 1.00 96.44 281 LEU A O 1
ATOM 2222 N N . HIS A 1 282 ? 14.359 -0.485 0.658 1.00 96.19 282 HIS A N 1
ATOM 2223 C CA . HIS A 1 282 ? 15.323 -0.789 1.721 1.00 96.19 282 HIS A CA 1
ATOM 2224 C C . HIS A 1 282 ? 14.646 -1.170 3.042 1.00 96.19 282 HIS A C 1
ATOM 2226 O O . HIS A 1 282 ? 15.062 -2.116 3.712 1.00 96.19 282 HIS A O 1
ATOM 2232 N N . ARG A 1 283 ? 13.594 -0.440 3.431 1.00 96.12 283 ARG A N 1
ATOM 2233 C CA . ARG A 1 283 ? 12.842 -0.729 4.659 1.00 96.12 283 ARG A CA 1
ATOM 2234 C C . ARG A 1 283 ? 12.043 -2.019 4.538 1.00 96.12 283 ARG A C 1
ATOM 2236 O O . ARG A 1 283 ? 12.036 -2.799 5.485 1.00 96.12 283 ARG A O 1
ATOM 2243 N N . ASN A 1 284 ? 11.413 -2.250 3.390 1.00 96.25 284 ASN A N 1
ATOM 2244 C CA . ASN A 1 284 ? 10.615 -3.441 3.139 1.00 96.25 284 ASN A CA 1
ATOM 2245 C C 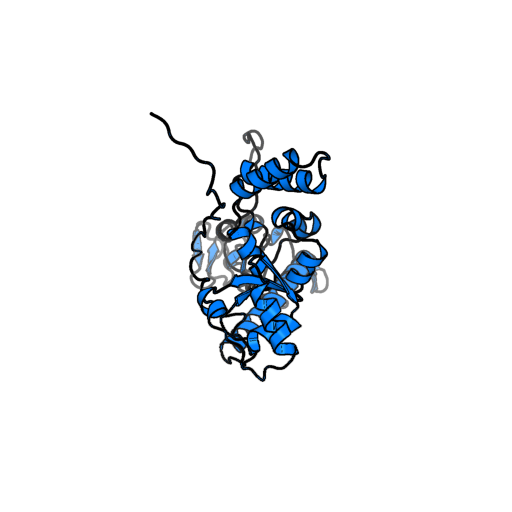. ASN A 1 284 ? 11.479 -4.708 3.135 1.00 96.25 284 ASN A C 1
ATOM 2247 O O . ASN A 1 284 ? 11.185 -5.656 3.855 1.00 96.25 284 ASN A O 1
ATOM 2251 N N . THR A 1 285 ? 12.605 -4.693 2.422 1.00 94.62 285 THR A N 1
ATOM 2252 C CA . THR A 1 285 ? 13.565 -5.803 2.381 1.00 94.62 285 THR A CA 1
ATOM 2253 C C . THR A 1 285 ? 14.152 -6.071 3.765 1.00 94.62 285 THR A C 1
ATOM 2255 O O . THR A 1 285 ? 14.179 -7.215 4.219 1.00 94.62 285 THR A O 1
ATOM 2258 N N . ARG A 1 286 ? 14.531 -5.018 4.505 1.00 95.25 286 ARG A N 1
ATOM 2259 C CA . ARG A 1 286 ? 14.982 -5.153 5.899 1.00 95.25 286 ARG A CA 1
ATOM 2260 C C . ARG A 1 286 ? 13.914 -5.798 6.785 1.00 95.25 286 ARG A C 1
ATOM 2262 O O . ARG A 1 286 ? 14.248 -6.648 7.608 1.00 95.25 286 ARG A O 1
ATOM 2269 N N . LEU A 1 287 ? 12.650 -5.411 6.621 1.00 93.12 287 LEU A N 1
ATOM 2270 C CA . LEU A 1 287 ? 11.536 -5.973 7.378 1.00 93.12 287 LEU A CA 1
ATOM 2271 C C . LEU A 1 287 ? 11.265 -7.434 6.998 1.00 93.12 287 LEU A C 1
ATOM 2273 O O . LEU A 1 287 ? 11.069 -8.258 7.885 1.00 93.12 287 LEU A O 1
ATOM 2277 N N . HIS A 1 288 ? 11.330 -7.790 5.714 1.00 91.81 288 HIS A N 1
ATOM 2278 C CA . HIS A 1 288 ? 11.223 -9.180 5.271 1.00 91.81 288 HIS A CA 1
ATOM 2279 C C . HIS A 1 288 ? 12.310 -10.063 5.887 1.00 91.81 288 HIS A C 1
ATOM 2281 O O . HIS A 1 288 ? 11.987 -11.111 6.445 1.00 91.81 288 HIS A O 1
ATOM 2287 N N . HIS A 1 289 ? 13.572 -9.626 5.858 1.00 91.50 289 HIS A N 1
ATOM 2288 C CA . HIS A 1 289 ? 14.660 -10.358 6.508 1.00 91.50 289 HIS A CA 1
ATOM 2289 C C . HIS A 1 289 ? 14.441 -10.477 8.018 1.00 91.50 289 HIS A C 1
ATOM 2291 O O . HIS A 1 289 ? 14.603 -11.559 8.578 1.00 91.50 289 HIS A O 1
ATOM 2297 N N . PHE A 1 290 ? 14.008 -9.397 8.676 1.00 91.31 290 PHE A N 1
ATOM 2298 C CA . PHE A 1 290 ? 13.675 -9.418 10.099 1.00 91.31 290 PHE A CA 1
ATOM 2299 C C . PHE A 1 290 ? 12.597 -10.468 10.415 1.00 91.31 290 PHE A C 1
ATOM 2301 O O . PHE A 1 290 ? 12.799 -11.322 11.278 1.00 91.31 290 PHE A O 1
ATOM 2308 N N . LEU A 1 291 ? 11.486 -10.468 9.675 1.00 88.25 291 LEU A N 1
ATOM 2309 C CA . LEU A 1 291 ? 10.393 -11.424 9.868 1.00 88.25 291 LEU A CA 1
ATOM 2310 C C . LEU A 1 291 ? 10.826 -12.870 9.582 1.00 88.25 291 LEU A C 1
ATOM 2312 O O . LEU A 1 291 ? 10.448 -13.774 10.323 1.00 88.25 291 LEU A O 1
ATOM 2316 N N . GLN A 1 292 ? 11.645 -13.103 8.553 1.00 86.88 292 GLN A N 1
ATOM 2317 C CA . GLN A 1 292 ? 12.170 -14.435 8.227 1.00 86.88 292 GLN A CA 1
ATOM 2318 C C . GLN A 1 292 ? 13.096 -14.976 9.323 1.00 86.88 292 GLN A C 1
ATOM 2320 O O . GLN A 1 292 ? 12.953 -16.129 9.734 1.00 86.88 292 GLN A O 1
ATOM 2325 N N . HIS A 1 293 ? 14.007 -14.147 9.840 1.00 86.25 293 HIS A N 1
ATOM 2326 C CA . HIS A 1 293 ? 14.906 -14.543 10.925 1.00 86.25 293 HIS A CA 1
ATOM 2327 C C . HIS A 1 293 ? 14.151 -14.845 12.226 1.00 86.25 293 HIS A C 1
ATOM 2329 O O . HIS A 1 293 ? 14.445 -15.839 12.892 1.00 86.25 293 HIS A O 1
ATOM 2335 N N . HIS A 1 294 ? 13.154 -14.030 12.579 1.00 71.81 294 HIS A N 1
ATOM 2336 C CA . HIS A 1 294 ? 12.351 -14.241 13.787 1.00 71.81 294 HIS A CA 1
ATOM 2337 C C . HIS A 1 294 ? 11.333 -15.383 13.659 1.00 71.81 294 HIS A C 1
ATOM 2339 O O . HIS A 1 294 ? 10.993 -16.001 14.664 1.00 71.81 294 HIS A O 1
ATOM 2345 N N . ALA A 1 295 ? 10.900 -15.738 12.447 1.00 60.47 295 ALA A N 1
ATOM 2346 C CA . ALA A 1 295 ? 10.091 -16.937 12.226 1.00 60.47 295 ALA A CA 1
ATOM 2347 C C . ALA A 1 295 ? 10.876 -18.240 12.485 1.00 60.47 295 ALA A C 1
ATOM 2349 O O . ALA A 1 295 ? 10.286 -19.240 12.883 1.00 60.47 295 ALA A O 1
ATOM 2350 N N . GLN A 1 296 ? 12.201 -18.236 12.291 1.00 53.75 296 GLN A N 1
ATOM 2351 C CA . GLN A 1 296 ? 13.067 -19.411 12.487 1.00 53.75 296 GLN A CA 1
ATOM 2352 C C . GLN A 1 296 ? 13.519 -19.614 13.941 1.00 53.75 296 GLN A C 1
ATOM 2354 O O . GLN A 1 296 ? 13.906 -20.719 14.316 1.00 53.75 296 GLN A O 1
ATOM 2359 N N . LYS A 1 297 ? 13.462 -18.571 14.774 1.00 35.47 297 LYS A N 1
ATOM 2360 C CA . LYS A 1 297 ? 13.744 -18.646 16.212 1.00 35.47 297 LYS A CA 1
ATOM 2361 C C . LYS A 1 297 ? 12.568 -18.035 16.969 1.00 35.47 297 LYS A C 1
ATOM 2363 O O . LYS A 1 297 ? 12.560 -16.814 17.144 1.00 35.47 297 LYS A O 1
ATOM 2368 N N . PRO A 1 298 ? 11.587 -18.833 17.433 1.00 35.25 298 PRO A N 1
ATOM 2369 C CA . PRO A 1 298 ? 10.523 -18.306 18.270 1.00 35.25 298 PRO A CA 1
ATOM 2370 C C . PRO A 1 298 ? 11.130 -17.900 19.615 1.00 35.25 298 PRO A C 1
ATOM 2372 O O . PRO A 1 298 ? 11.232 -18.689 20.548 1.00 35.25 298 PRO A O 1
ATOM 2375 N N . CYS A 1 299 ? 11.574 -16.650 19.705 1.00 28.17 299 CYS A N 1
ATOM 2376 C CA . CYS A 1 299 ? 11.826 -16.018 20.983 1.00 28.17 299 CYS A CA 1
ATOM 2377 C C . CYS A 1 299 ? 10.463 -15.904 21.678 1.00 28.17 299 CYS A C 1
ATOM 2379 O O . CYS A 1 299 ? 9.493 -15.439 21.070 1.00 28.17 299 CYS A O 1
ATOM 2381 N N . SER A 1 300 ? 10.388 -16.343 22.932 1.00 30.81 300 SER A N 1
ATOM 2382 C CA . SER A 1 300 ? 9.177 -16.495 23.757 1.00 30.81 300 SER A CA 1
ATOM 2383 C C . SER A 1 300 ? 8.314 -15.231 23.911 1.00 30.81 300 SER A C 1
ATOM 2385 O O . SER A 1 300 ? 7.225 -15.300 24.467 1.00 30.81 300 SER A O 1
ATOM 2387 N N . ILE A 1 301 ? 8.773 -14.088 23.396 1.00 40.94 301 ILE A N 1
ATOM 2388 C CA . ILE A 1 301 ? 8.187 -12.760 23.596 1.00 40.94 301 ILE A CA 1
ATOM 2389 C C . ILE A 1 301 ? 7.360 -12.298 22.374 1.00 40.94 301 ILE A C 1
ATOM 2391 O O . ILE A 1 301 ? 6.535 -11.402 22.504 1.00 40.94 301 ILE A O 1
ATOM 2395 N N . MET A 1 302 ? 7.514 -12.908 21.185 1.00 36.16 302 MET A N 1
ATOM 2396 C CA . MET A 1 302 ? 6.847 -12.422 19.954 1.00 36.16 302 MET A CA 1
ATOM 2397 C C . MET A 1 302 ? 5.987 -13.452 19.203 1.00 36.16 302 MET A C 1
ATOM 2399 O O . MET A 1 302 ? 5.309 -13.086 18.241 1.00 36.16 302 MET A O 1
ATOM 2403 N N . SER A 1 303 ? 5.953 -14.720 19.633 1.00 32.16 303 SER A N 1
ATOM 2404 C CA . SER A 1 303 ? 5.218 -15.785 18.923 1.00 32.16 303 SER A CA 1
ATOM 2405 C C . SER A 1 303 ? 3.693 -15.597 18.918 1.00 32.16 303 SER A C 1
ATOM 2407 O O . SER A 1 303 ? 3.024 -16.083 18.006 1.00 32.16 303 SER A O 1
ATOM 2409 N N . ALA A 1 304 ? 3.142 -14.856 19.885 1.00 38.44 304 ALA A N 1
ATOM 2410 C CA . ALA A 1 304 ? 1.705 -14.602 19.983 1.00 38.44 304 ALA A CA 1
ATOM 2411 C C . ALA A 1 304 ? 1.208 -13.483 19.044 1.00 38.44 304 ALA A C 1
ATOM 2413 O O . ALA A 1 304 ? 0.065 -13.529 18.601 1.00 38.44 304 ALA A O 1
ATOM 2414 N N . ALA A 1 305 ? 2.057 -12.506 18.696 1.00 39.47 305 ALA A N 1
ATOM 2415 C CA . ALA A 1 305 ? 1.641 -11.314 17.944 1.00 39.47 305 ALA A CA 1
ATOM 2416 C C . ALA A 1 305 ? 1.660 -11.493 16.412 1.00 39.47 305 ALA A C 1
ATOM 2418 O O . ALA A 1 305 ? 0.960 -10.776 15.705 1.00 39.47 305 ALA A O 1
ATOM 2419 N N . TYR A 1 306 ? 2.437 -12.452 15.894 1.00 42.88 306 TYR A N 1
ATOM 2420 C CA . TYR A 1 306 ? 2.645 -12.657 14.450 1.00 42.88 306 TYR A CA 1
ATOM 2421 C C . TYR A 1 306 ? 2.468 -14.119 14.016 1.00 42.88 306 TYR A C 1
ATOM 2423 O O . TYR A 1 306 ? 3.105 -14.600 13.077 1.00 42.88 306 TYR A O 1
ATOM 2431 N N . SER A 1 307 ? 1.576 -14.858 14.676 1.00 32.53 307 SER A N 1
ATOM 2432 C CA . SER A 1 307 ? 1.111 -16.118 14.104 1.00 32.53 307 SER A CA 1
ATOM 2433 C C . SER A 1 307 ? 0.224 -15.795 12.898 1.00 32.53 307 SER A C 1
ATOM 2435 O O . SER A 1 307 ? -0.865 -15.248 13.066 1.00 32.53 307 SER A O 1
ATOM 2437 N N . LYS A 1 308 ? 0.651 -16.177 11.683 1.00 34.03 308 LYS A N 1
ATOM 2438 C CA . LYS A 1 308 ? -0.201 -16.276 10.476 1.00 34.03 308 LYS A CA 1
ATOM 2439 C C . LYS A 1 308 ? -1.296 -17.350 10.638 1.00 34.03 308 LYS A C 1
ATOM 2441 O O . LYS A 1 308 ? -1.614 -18.070 9.696 1.00 34.03 308 LYS A O 1
ATOM 2446 N N . LYS A 1 309 ? -1.856 -17.523 11.835 1.00 27.83 309 LYS A N 1
ATOM 2447 C CA . LYS A 1 309 ? -3.101 -18.260 11.987 1.00 27.83 309 LYS A CA 1
ATOM 2448 C C . LYS A 1 309 ? -4.190 -17.377 11.377 1.00 27.83 309 LYS A C 1
ATOM 2450 O O . LYS A 1 309 ? -4.286 -16.212 11.774 1.00 27.83 309 LYS A O 1
ATOM 2455 N N . PRO A 1 310 ? -4.965 -17.878 10.399 1.00 27.95 310 PRO A N 1
ATOM 2456 C CA . PRO A 1 310 ? -6.170 -17.176 9.990 1.00 27.95 310 PRO A CA 1
ATOM 2457 C C . PRO A 1 310 ? -7.001 -16.929 11.250 1.00 27.95 310 PRO A C 1
ATOM 2459 O O . PRO A 1 310 ? -7.078 -17.805 12.119 1.00 27.95 310 PRO A O 1
ATOM 2462 N N . ALA A 1 311 ? -7.558 -15.722 11.379 1.00 33.31 311 ALA A N 1
ATOM 2463 C CA . ALA A 1 311 ? -8.537 -15.460 12.422 1.00 33.31 311 ALA A CA 1
ATOM 2464 C C . ALA A 1 311 ? -9.594 -16.580 12.365 1.00 33.31 311 ALA A C 1
ATOM 2466 O O . ALA A 1 311 ? -9.960 -16.988 11.254 1.00 33.31 311 ALA A O 1
ATOM 2467 N N . PRO A 1 312 ? -10.048 -17.128 13.509 1.00 31.25 312 PRO A N 1
ATOM 2468 C CA . PRO A 1 312 ? -11.173 -18.053 13.482 1.00 31.25 312 PRO A CA 1
ATOM 2469 C C . PRO A 1 312 ? -12.324 -17.387 12.711 1.00 31.25 312 PRO A C 1
ATOM 2471 O O . PRO A 1 312 ? -12.483 -16.165 12.815 1.00 31.25 312 PRO A O 1
ATOM 2474 N N . PRO A 1 313 ? -13.078 -18.142 11.892 1.00 26.70 313 PRO A N 1
ATOM 2475 C CA . PRO A 1 313 ? -14.161 -17.567 11.112 1.00 26.70 313 PRO A CA 1
ATOM 2476 C C . PRO A 1 313 ? -15.095 -16.804 12.050 1.00 26.70 313 PRO A C 1
ATOM 2478 O O . PRO A 1 313 ? -15.513 -17.331 13.081 1.00 26.70 313 PRO A O 1
ATOM 2481 N N . PHE A 1 314 ? -15.374 -15.547 11.703 1.00 33.75 314 PHE A N 1
ATOM 2482 C CA . PHE A 1 314 ? -16.341 -14.715 12.403 1.00 33.75 314 PHE A CA 1
ATOM 2483 C C . PHE A 1 314 ? -17.686 -15.453 12.427 1.00 33.75 314 PHE A C 1
ATOM 2485 O O . PHE A 1 314 ? -18.390 -15.503 11.419 1.00 33.75 314 PHE A O 1
ATOM 2492 N N . SER A 1 315 ? -18.067 -16.009 13.578 1.00 25.00 315 SER A N 1
ATOM 2493 C CA . SER A 1 315 ? -19.483 -16.217 13.861 1.00 25.00 315 SER A CA 1
ATOM 2494 C C . SER A 1 315 ? -20.091 -14.828 13.942 1.00 25.00 315 SER A C 1
ATOM 2496 O O . SER A 1 315 ? -19.757 -14.058 14.840 1.00 25.00 315 SER A O 1
ATOM 2498 N N . ILE A 1 316 ? -20.938 -14.489 12.969 1.00 30.41 316 ILE A N 1
ATOM 2499 C CA . ILE A 1 316 ? -21.786 -13.299 13.005 1.00 30.41 316 ILE A CA 1
ATOM 2500 C C . ILE A 1 316 ? -22.652 -13.441 14.256 1.00 30.41 316 ILE A C 1
ATOM 2502 O O . ILE A 1 316 ? -23.696 -14.096 14.245 1.00 30.41 316 ILE A O 1
ATOM 2506 N N . MET A 1 317 ? -22.183 -12.879 15.365 1.00 27.19 317 MET A N 1
ATOM 2507 C CA . MET A 1 317 ? -22.970 -12.754 16.572 1.00 27.19 317 MET A CA 1
ATOM 2508 C C . MET A 1 317 ? -24.009 -11.690 16.240 1.00 27.19 317 MET A C 1
ATOM 2510 O O . MET A 1 317 ? -23.734 -10.490 16.269 1.00 27.19 317 MET A O 1
ATOM 2514 N N . ARG A 1 318 ? -25.194 -12.147 15.814 1.00 26.34 318 ARG A N 1
ATOM 2515 C CA . ARG A 1 318 ? -26.400 -11.324 15.809 1.00 26.34 318 ARG A CA 1
ATOM 2516 C C . ARG A 1 318 ? -26.432 -10.651 17.172 1.00 26.34 318 ARG A C 1
ATOM 2518 O O . ARG A 1 318 ? -26.500 -11.343 18.186 1.00 26.34 318 ARG A O 1
ATOM 2525 N N . MET A 1 319 ? -26.343 -9.325 17.195 1.00 26.17 319 MET A N 1
ATOM 2526 C CA . MET A 1 319 ? -26.699 -8.576 18.387 1.00 26.17 319 MET A CA 1
ATOM 2527 C C . MET A 1 319 ? -28.143 -8.956 18.702 1.00 26.17 319 MET A C 1
ATOM 2529 O O . MET A 1 319 ? -29.069 -8.522 18.020 1.00 26.17 319 MET A O 1
ATOM 2533 N N . HIS A 1 320 ? -28.323 -9.848 19.674 1.00 25.25 320 HIS A N 1
ATOM 2534 C CA . HIS A 1 320 ? -29.614 -10.095 20.281 1.00 25.25 320 HIS A CA 1
ATOM 2535 C C . HIS A 1 320 ? -29.999 -8.791 20.970 1.00 25.25 320 HIS A C 1
ATOM 2537 O O . HIS A 1 320 ? -29.555 -8.488 22.076 1.00 25.25 320 HIS A O 1
ATOM 2543 N N . THR A 1 321 ? -30.788 -7.979 20.276 1.00 28.95 321 THR A N 1
ATOM 2544 C CA . THR A 1 321 ? -31.587 -6.956 20.922 1.00 28.95 321 THR A CA 1
ATOM 2545 C C . THR A 1 321 ? -32.552 -7.692 21.845 1.00 28.95 321 THR A C 1
ATOM 2547 O O . THR A 1 321 ? -33.321 -8.554 21.417 1.00 28.95 321 THR A O 1
ATOM 2550 N N . ASN A 1 322 ? -32.456 -7.407 23.143 1.00 27.61 322 ASN A N 1
ATOM 2551 C CA . ASN A 1 322 ? -33.430 -7.838 24.134 1.00 27.61 322 ASN A CA 1
ATOM 2552 C C . ASN A 1 322 ? -34.806 -7.290 23.735 1.00 27.61 322 ASN A C 1
ATOM 2554 O O . ASN A 1 322 ? -35.140 -6.145 24.024 1.00 27.61 322 ASN A O 1
ATOM 2558 N N . SER A 1 323 ? -35.595 -8.121 23.063 1.00 30.19 323 SER A N 1
ATOM 2559 C CA . SER A 1 323 ? -37.033 -7.965 22.909 1.00 30.19 323 SER A CA 1
ATOM 2560 C C . SER A 1 323 ? -37.685 -9.120 23.656 1.00 30.19 323 SER A C 1
ATOM 2562 O O . SER A 1 323 ? -37.965 -10.186 23.115 1.00 30.19 323 SER A O 1
ATOM 2564 N N . SER A 1 324 ? -37.876 -8.920 24.951 1.00 29.53 324 SER A N 1
ATOM 2565 C CA . SER A 1 324 ? -38.817 -9.709 25.728 1.00 29.53 324 SER A CA 1
ATOM 2566 C C . SER A 1 324 ? -39.556 -8.760 26.651 1.00 29.53 324 SER A C 1
ATOM 2568 O O . SER A 1 324 ? -38.912 -8.045 27.416 1.00 29.53 324 SER A O 1
ATOM 2570 N N . LEU A 1 325 ? -40.889 -8.846 26.582 1.00 33.66 325 LEU A N 1
ATOM 2571 C CA . LEU A 1 325 ? -41.916 -8.189 27.400 1.00 33.66 325 LEU A CA 1
ATOM 2572 C C . LEU A 1 325 ? -42.534 -6.925 26.793 1.00 33.66 325 LEU A C 1
ATOM 2574 O O . LEU A 1 325 ? -42.233 -5.823 27.222 1.00 33.66 325 LEU A O 1
ATOM 2578 N N . LEU A 1 326 ? -43.512 -7.120 25.902 1.00 32.53 326 LEU A N 1
ATOM 2579 C CA . LEU A 1 326 ? -44.872 -6.616 26.127 1.00 32.53 326 LEU A CA 1
ATOM 2580 C C . LEU A 1 326 ? -45.888 -7.651 25.602 1.00 32.53 326 LEU A C 1
ATOM 2582 O O . LEU A 1 326 ? -45.855 -8.058 24.444 1.00 32.53 326 LEU A O 1
ATOM 2586 N N . HIS A 1 327 ? -46.743 -8.103 26.521 1.00 29.73 327 HIS A N 1
ATOM 2587 C CA . HIS A 1 327 ? -47.923 -8.955 26.348 1.00 29.73 327 HIS A CA 1
ATOM 2588 C C . HIS A 1 327 ? -48.879 -8.407 25.261 1.00 29.73 327 HIS A C 1
ATOM 2590 O O . HIS A 1 327 ? -48.937 -7.203 25.041 1.00 29.73 327 HIS A O 1
ATOM 2596 N N . THR A 1 328 ? -49.718 -9.199 24.588 1.00 30.33 328 THR A N 1
ATOM 2597 C CA . THR A 1 328 ? -51.022 -9.633 25.124 1.00 30.33 328 THR A CA 1
ATOM 2598 C C . THR A 1 328 ? -51.783 -10.468 24.082 1.00 30.33 328 THR A C 1
ATOM 2600 O O . THR A 1 328 ? -51.852 -10.133 22.907 1.00 30.33 328 THR A O 1
ATOM 2603 N N . THR A 1 329 ? -52.370 -11.563 24.562 1.00 33.09 329 THR A N 1
ATOM 2604 C CA . THR A 1 329 ? -53.733 -12.045 24.274 1.00 33.09 329 THR A CA 1
ATOM 2605 C C . THR A 1 329 ? -54.618 -11.149 23.393 1.00 33.09 329 THR A C 1
ATOM 2607 O O . THR A 1 329 ? -54.950 -10.052 23.831 1.00 33.09 329 THR A O 1
ATOM 2610 N N . THR A 1 330 ? -55.142 -11.648 22.263 1.00 34.91 330 THR A N 1
ATOM 2611 C CA . THR A 1 330 ? -56.582 -11.956 22.044 1.00 34.91 330 THR A CA 1
ATOM 2612 C C . THR A 1 330 ? -56.922 -12.277 20.576 1.00 34.91 330 THR A C 1
ATOM 2614 O O . THR A 1 330 ? -56.541 -11.535 19.681 1.00 34.91 330 THR A O 1
ATOM 2617 N N . ARG A 1 331 ? -57.747 -13.329 20.430 1.00 35.78 331 ARG A N 1
ATOM 2618 C CA . ARG A 1 331 ? -58.597 -13.776 19.302 1.00 35.78 331 ARG A CA 1
ATOM 2619 C C . ARG A 1 331 ? -57.963 -14.363 18.045 1.00 35.78 331 ARG A C 1
ATOM 2621 O O . ARG A 1 331 ? -57.378 -13.613 17.244 1.00 35.78 331 ARG A O 1
#

Secondary structure (DSSP, 8-state):
--GGG-------PPPHHHHHHHEEEE------B-TTT-PBPTTSTT-HHHH--SSTTB-TTSSSBS---TTPBPTTT--B---GGGGGT-EEEEEEEEEEE-HHHHHTTHHHHHHT--HHHHHHHHTTSEEEEEEE-HHHHTT-PPPTT--HHHHHHHHHHHH--TT-EEEHHHHHHHHHHSTTSEEEE-HHHHHHHHHHS--HHHHHHHHHHHHHH-SS--HHHHHHHHHHHHHHHHT--GGGGEEEEEEE--GGGS-EEEPTTS-EEEPHHHHHHHHHHHHHHHHHHHHHHHHHS--TTTTTTS--PPPPP------------------

pLDDT: mean 82.49, std 19.4, range [25.0, 97.38]